Protein AF-A0A9D9UHC9-F1 (afdb_monomer_lite)

Foldseek 3Di:
DQLVVLVCVQVNVPDDAFDFDWDSFDVVQFPGDPDGFKGWDDDPNFIFIDGPGHDFPQHGGSLSVQCRRVVHHSVVSVVVCVVVPVPDDDDDQDPVNVCVPPPFDKDWDFAADDPVNQVLCVLLLQHPVLCVVQVKTKTQFIATPVRHTLDGDDPQWIWIWGDAPPKIKIATPPPDPVVVRDRIDMDDHQAWRQPVVDDQAEAEEEEEADVSLCSSVVSLVHRYTYARDPVRVVNCLVCLVVVLVRYNAYEYQFFPDPVRVVVQVSSCVSRVRYFYFDDPQDGGSSVNSNVPVDCVRVVVRVVVSVVD

Sequence (308 aa):
MDGLDIYRFYLGAGYNVGHKIRSPLPTVLRKKDNHPSFSTYLYNGTICWNDFGYDSPYGNGPIGFVAAMELTNREGAIEIIKNKGFSRSTRPMTIFDKVDTAKINLTFTPGDLSYQHYEYYRQLFVDNRLLGRFKVKSLVSVMSGLNHYMYKATDDNFGFYMKIGKGNKGYIPFNLSYTGKPKVLHQGIDVLEGYEFLPAFGKLLIITKSFKDVLTLRACGYNAICCSSESSLNIFIKFAYELSERFEQIVVWGDPDKVGRAYAQKIKRLIPKVKVAESIIAKDPSDIAIVTSNQFYINLIIDRALAC

pLDDT: mean 87.31, std 14.11, range [36.47, 98.62]

Secondary structure (DSSP, 8-state):
--HHHHHHHHH-TT--TT--BS--S-TTTSPPPSS--EEEEEETTEEEEEETTB--TT-SSHHHHHHHHTT--HHHHHHHHHHTT---------HHHHHHHS---EEEEEE---HHHHHHHHTTT--HHHHHHTT-EEEEEEEETTTEEEEE--TTS--EEEEETTEEEEE-TT--GGGT--SEEEE---S-BTGGG--SSEEEEEEES-HHHHHHHHHTT-EEEE-SSGGGHHHHHHHHHHHHHHEEEEEEE--SSHHHHHHHHHHHHHSTT-EEE--SS-SSHHHHHHHH--THHHHHHHHHHHH-

Radius of gyration: 24.64 Å; chains: 1; bounding box: 66×38×54 Å

Structure (mmCIF, N/CA/C/O backbone):
data_AF-A0A9D9UHC9-F1
#
_entry.id   AF-A0A9D9UHC9-F1
#
loop_
_atom_site.group_PDB
_atom_site.id
_atom_site.type_symbol
_atom_site.label_atom_id
_atom_site.label_alt_id
_atom_site.label_comp_id
_atom_site.label_asym_id
_atom_site.label_entity_id
_atom_site.label_seq_id
_atom_site.pdbx_PDB_ins_code
_atom_site.Cartn_x
_atom_site.Cartn_y
_atom_site.Cartn_z
_atom_site.occupancy
_atom_site.B_iso_or_equiv
_atom_site.auth_seq_id
_atom_site.auth_comp_id
_atom_site.auth_asym_id
_atom_site.auth_atom_id
_atom_site.pdbx_PDB_model_num
ATOM 1 N N . MET A 1 1 ? 28.786 16.595 -22.151 1.00 50.94 1 MET A N 1
ATOM 2 C CA . MET A 1 1 ? 29.607 15.453 -21.730 1.00 50.94 1 MET A CA 1
ATOM 3 C C . MET A 1 1 ? 28.640 14.522 -21.039 1.00 50.94 1 MET A C 1
ATOM 5 O O . MET A 1 1 ? 28.135 14.915 -19.995 1.00 50.94 1 MET A O 1
ATOM 9 N N . ASP A 1 2 ? 28.268 13.399 -21.655 1.00 61.78 2 ASP A N 1
ATOM 10 C CA . ASP A 1 2 ? 27.457 12.418 -20.933 1.00 61.78 2 ASP A CA 1
ATOM 11 C C . ASP A 1 2 ? 28.381 11.708 -19.940 1.00 61.78 2 ASP A C 1
ATOM 13 O O . ASP A 1 2 ? 29.305 10.992 -20.326 1.00 61.78 2 ASP A O 1
ATOM 17 N N . GLY A 1 3 ? 28.196 11.990 -18.649 1.00 71.00 3 GLY A N 1
ATOM 18 C CA . GLY A 1 3 ? 28.983 11.350 -17.601 1.00 71.00 3 GLY A CA 1
ATOM 19 C C . GLY A 1 3 ? 28.815 9.830 -17.619 1.00 71.00 3 GLY A C 1
ATOM 20 O O . GLY A 1 3 ? 29.749 9.122 -17.253 1.00 71.00 3 GLY A O 1
ATOM 21 N N . LEU A 1 4 ? 27.669 9.318 -18.086 1.00 79.38 4 LEU A N 1
ATOM 22 C CA . LEU A 1 4 ? 27.348 7.894 -18.068 1.00 79.38 4 LEU A CA 1
ATOM 23 C C . LEU A 1 4 ? 28.231 7.080 -19.012 1.00 79.38 4 LEU A C 1
ATOM 25 O O . LEU A 1 4 ? 28.631 5.977 -18.646 1.00 79.38 4 LEU A O 1
ATOM 29 N N . ASP A 1 5 ? 28.578 7.624 -20.178 1.00 81.75 5 ASP A N 1
ATOM 30 C CA . ASP A 1 5 ? 29.459 6.954 -21.141 1.00 81.75 5 ASP A CA 1
ATOM 31 C C . ASP A 1 5 ? 30.863 6.752 -20.568 1.00 81.75 5 ASP A C 1
ATOM 33 O O . ASP A 1 5 ? 31.459 5.686 -20.734 1.00 81.75 5 ASP A O 1
ATOM 37 N N . ILE A 1 6 ? 31.361 7.739 -19.816 1.00 88.06 6 ILE A N 1
ATOM 38 C CA . ILE A 1 6 ? 32.633 7.628 -19.098 1.00 88.06 6 ILE A CA 1
ATOM 39 C C . ILE A 1 6 ? 32.533 6.500 -18.066 1.00 88.06 6 ILE A C 1
ATOM 41 O O . ILE A 1 6 ? 33.375 5.608 -18.056 1.00 88.06 6 ILE A O 1
ATOM 45 N N . TYR A 1 7 ? 31.489 6.470 -17.232 1.00 87.44 7 TYR A N 1
ATOM 46 C CA . TYR A 1 7 ? 31.334 5.397 -16.243 1.00 87.44 7 TYR A CA 1
ATOM 47 C C . TYR A 1 7 ? 31.189 4.016 -16.894 1.00 87.44 7 TYR A C 1
ATOM 49 O O . TYR A 1 7 ? 31.852 3.076 -16.473 1.00 87.44 7 TYR A O 1
ATOM 57 N N . ARG A 1 8 ? 30.384 3.870 -17.949 1.00 83.94 8 ARG A N 1
ATOM 58 C CA . ARG A 1 8 ? 30.200 2.592 -18.659 1.00 83.94 8 ARG A CA 1
ATOM 59 C C . ARG A 1 8 ? 31.469 2.102 -19.347 1.00 83.94 8 ARG A C 1
ATOM 61 O O . ARG A 1 8 ? 31.671 0.893 -19.427 1.00 83.94 8 ARG A O 1
ATOM 68 N N . PHE A 1 9 ? 32.336 3.008 -19.793 1.00 85.75 9 PHE A N 1
ATOM 69 C CA . PHE A 1 9 ? 33.637 2.637 -20.342 1.00 85.75 9 PHE A CA 1
ATOM 70 C C . PHE A 1 9 ? 34.494 1.877 -19.314 1.00 85.75 9 PHE A C 1
ATOM 72 O O . PHE A 1 9 ? 35.067 0.845 -19.647 1.00 85.75 9 PHE A O 1
ATOM 79 N N . TYR A 1 10 ? 34.541 2.340 -18.060 1.00 86.06 10 TYR A N 1
ATOM 80 C CA . TYR A 1 10 ? 35.347 1.704 -17.005 1.00 86.06 10 TYR A CA 1
ATOM 81 C C . TYR A 1 10 ? 34.620 0.576 -16.263 1.00 86.06 10 TYR A C 1
ATOM 83 O O . TYR A 1 10 ? 35.252 -0.372 -15.808 1.00 86.06 10 TYR A O 1
ATOM 91 N N . LEU A 1 11 ? 33.300 0.683 -16.104 1.00 85.50 11 LEU A N 1
ATOM 92 C CA . LEU A 1 11 ? 32.495 -0.213 -15.263 1.00 85.50 11 LEU A CA 1
ATOM 93 C C . LEU A 1 11 ? 31.764 -1.300 -16.064 1.00 85.50 11 LEU A C 1
ATOM 95 O O . LEU A 1 11 ? 31.164 -2.200 -15.476 1.00 85.50 11 LEU A O 1
ATOM 99 N N . GLY A 1 12 ? 31.810 -1.219 -17.394 1.00 77.75 12 GLY A N 1
ATOM 100 C CA . GLY A 1 12 ? 31.116 -2.104 -18.322 1.00 77.75 12 GLY A CA 1
ATOM 101 C C . GLY A 1 12 ? 29.832 -1.490 -18.889 1.00 77.75 12 GLY A C 1
ATOM 102 O O . GLY A 1 12 ? 29.108 -0.753 -18.218 1.00 77.75 12 GLY A O 1
ATOM 103 N N . ALA A 1 13 ? 29.515 -1.847 -20.138 1.00 66.81 13 ALA A N 1
ATOM 104 C CA . ALA A 1 13 ? 28.400 -1.278 -20.903 1.00 66.81 13 ALA A CA 1
ATOM 105 C C . ALA A 1 13 ? 27.018 -1.445 -20.236 1.00 66.81 13 ALA A C 1
ATOM 107 O O . ALA A 1 13 ? 26.118 -0.644 -20.473 1.00 66.81 13 ALA A O 1
ATOM 108 N N . GLY A 1 14 ? 26.852 -2.460 -19.379 1.00 63.59 14 GLY A N 1
ATOM 109 C CA . GLY A 1 14 ? 25.622 -2.712 -18.619 1.00 63.59 14 GLY A CA 1
ATOM 110 C C . GLY A 1 14 ? 25.472 -1.895 -17.329 1.00 63.59 14 GLY A C 1
ATOM 111 O O . GLY A 1 14 ? 24.486 -2.073 -16.616 1.00 63.59 14 GLY A O 1
ATOM 112 N N . TYR A 1 15 ? 26.434 -1.032 -16.988 1.00 73.69 15 TYR A N 1
ATOM 113 C CA . TYR A 1 15 ? 26.372 -0.225 -15.771 1.00 73.69 15 TYR A CA 1
ATOM 114 C C . TYR A 1 15 ? 25.285 0.859 -15.863 1.00 73.69 15 TYR A C 1
ATOM 116 O O . TYR A 1 15 ? 25.178 1.570 -16.865 1.00 73.69 15 TYR A O 1
ATOM 124 N N . ASN A 1 16 ? 24.495 1.007 -14.796 1.00 77.75 16 ASN A N 1
ATOM 125 C CA . ASN A 1 16 ? 23.432 2.007 -14.675 1.00 77.75 16 ASN A CA 1
ATOM 126 C C . ASN A 1 16 ? 23.621 2.845 -13.406 1.00 77.75 16 ASN A C 1
ATOM 128 O O . ASN A 1 16 ? 24.118 2.348 -12.390 1.00 77.75 16 ASN A O 1
ATOM 132 N N . VAL A 1 17 ? 23.187 4.108 -13.460 1.00 79.19 17 VAL A N 1
ATOM 133 C CA . VAL A 1 17 ? 23.283 5.038 -12.325 1.00 79.19 17 VAL A CA 1
ATOM 134 C C . VAL A 1 17 ? 22.546 4.469 -11.109 1.00 79.19 17 VAL A C 1
ATOM 136 O O . VAL A 1 17 ? 21.460 3.909 -11.235 1.00 79.19 17 VAL A O 1
ATOM 139 N N . GLY A 1 18 ? 23.145 4.585 -9.923 1.00 74.75 18 GLY A N 1
ATOM 140 C CA . GLY A 1 18 ? 22.596 4.056 -8.669 1.00 74.75 18 GLY A CA 1
ATOM 141 C C . GLY A 1 18 ? 22.911 2.583 -8.393 1.00 74.75 18 GLY A C 1
ATOM 142 O O . GLY A 1 18 ? 22.695 2.122 -7.270 1.00 74.75 18 GLY A O 1
ATOM 143 N N . HIS A 1 19 ? 23.464 1.838 -9.357 1.00 80.94 19 HIS A N 1
ATOM 144 C CA . HIS A 1 19 ? 23.863 0.451 -9.129 1.00 80.94 19 HIS A CA 1
ATOM 145 C C . HIS A 1 19 ? 25.105 0.381 -8.225 1.00 80.94 19 HIS A C 1
ATOM 147 O O . HIS A 1 19 ? 26.138 0.997 -8.515 1.00 80.94 19 HIS A O 1
ATOM 153 N N . LYS A 1 20 ? 24.995 -0.370 -7.119 1.00 85.62 20 LYS A N 1
ATOM 154 C CA . LYS A 1 20 ? 26.095 -0.597 -6.173 1.00 85.62 20 LYS A CA 1
ATOM 155 C C . LYS A 1 20 ? 26.972 -1.746 -6.645 1.00 85.62 20 LYS A C 1
ATOM 157 O O . LYS A 1 20 ? 26.489 -2.860 -6.826 1.00 85.62 20 LYS A O 1
ATOM 162 N N . ILE A 1 21 ? 28.265 -1.483 -6.772 1.00 85.44 21 ILE A N 1
ATOM 163 C CA . ILE A 1 21 ? 29.272 -2.464 -7.173 1.00 85.44 21 ILE A CA 1
ATOM 164 C C . ILE A 1 21 ? 30.445 -2.457 -6.194 1.00 85.44 21 ILE A C 1
ATOM 166 O O . ILE A 1 21 ? 30.591 -1.545 -5.374 1.00 85.44 21 ILE A O 1
ATOM 170 N N . ARG A 1 22 ? 31.270 -3.503 -6.268 1.00 87.31 22 ARG A N 1
ATOM 171 C CA . ARG A 1 22 ? 32.597 -3.475 -5.648 1.00 87.31 22 ARG A CA 1
ATOM 172 C C . ARG A 1 22 ? 33.419 -2.341 -6.243 1.00 87.31 22 ARG A C 1
ATOM 174 O O . ARG A 1 22 ? 33.223 -1.994 -7.408 1.00 87.31 22 ARG A O 1
ATOM 181 N N . SER A 1 23 ? 34.297 -1.765 -5.435 1.00 92.62 23 SER A N 1
ATOM 182 C CA . SER A 1 23 ? 35.074 -0.605 -5.831 1.00 92.62 23 SER A CA 1
ATOM 183 C C . SER A 1 23 ? 35.890 -0.911 -7.089 1.00 92.62 23 SER A C 1
ATOM 185 O O . SER A 1 23 ? 36.663 -1.872 -7.093 1.00 92.62 23 SER A O 1
ATOM 187 N N . PRO A 1 24 ? 35.726 -0.115 -8.158 1.00 91.81 24 PRO A N 1
ATOM 188 C CA . PRO A 1 24 ? 36.507 -0.249 -9.380 1.00 91.81 24 PRO A CA 1
ATOM 189 C C . PRO A 1 24 ? 37.891 0.401 -9.250 1.00 91.81 24 PRO A C 1
ATOM 191 O O . PRO A 1 24 ? 38.712 0.260 -10.152 1.00 91.81 24 PRO A O 1
ATOM 194 N N . LEU A 1 25 ? 38.141 1.144 -8.164 1.00 92.19 25 LEU A N 1
ATOM 195 C CA . LEU A 1 25 ? 39.337 1.962 -8.025 1.00 92.19 25 LEU A CA 1
ATOM 196 C C . LEU A 1 25 ? 40.607 1.104 -7.921 1.00 92.19 25 LEU A C 1
ATOM 198 O O . LEU A 1 25 ? 40.589 0.055 -7.265 1.00 92.19 25 LEU A O 1
ATOM 202 N N . PRO A 1 26 ? 41.730 1.569 -8.499 1.00 91.88 26 PRO A N 1
ATOM 203 C CA . PRO A 1 26 ? 43.018 0.906 -8.362 1.00 91.88 26 PRO A CA 1
ATOM 204 C C . PRO A 1 26 ? 43.385 0.637 -6.897 1.00 91.88 26 PRO A C 1
ATOM 206 O O . PRO A 1 26 ? 43.226 1.495 -6.026 1.00 91.88 26 PRO A O 1
ATOM 209 N N . THR A 1 27 ? 43.957 -0.537 -6.619 1.00 89.50 27 THR A N 1
ATOM 210 C CA . THR A 1 27 ? 44.292 -0.965 -5.247 1.00 89.50 27 THR A CA 1
ATOM 211 C C . THR A 1 27 ? 45.363 -0.109 -4.568 1.00 89.50 27 THR A C 1
ATOM 213 O O . THR A 1 27 ? 45.525 -0.184 -3.353 1.00 89.50 27 THR A O 1
ATOM 216 N N . VAL A 1 28 ? 46.090 0.709 -5.335 1.00 92.25 28 VAL A N 1
ATOM 217 C CA . VAL A 1 28 ? 47.021 1.714 -4.801 1.00 92.25 28 VAL A CA 1
ATOM 218 C C . VAL A 1 28 ? 46.292 2.863 -4.091 1.00 92.25 28 VAL A C 1
ATOM 220 O O . VAL A 1 28 ? 46.849 3.453 -3.173 1.00 92.25 28 VAL A O 1
ATOM 223 N N . LEU A 1 29 ? 45.040 3.157 -4.465 1.00 89.31 29 LEU A N 1
ATOM 224 C CA . LEU A 1 29 ? 44.236 4.220 -3.852 1.00 89.31 29 LEU A CA 1
ATOM 225 C C . LEU A 1 29 ? 43.453 3.741 -2.630 1.00 89.31 29 LEU A C 1
ATOM 227 O O . LEU A 1 29 ? 43.207 4.517 -1.710 1.00 89.31 29 LEU A O 1
ATOM 231 N N . ARG A 1 30 ? 43.046 2.468 -2.613 1.00 89.69 30 ARG A N 1
ATOM 232 C CA . ARG A 1 30 ? 42.328 1.873 -1.484 1.00 89.69 30 ARG A CA 1
ATOM 233 C C . ARG A 1 30 ? 42.440 0.356 -1.455 1.00 89.69 30 ARG A C 1
ATOM 235 O O . ARG A 1 30 ? 42.602 -0.305 -2.476 1.00 89.69 30 ARG A O 1
ATOM 242 N N . LYS A 1 31 ? 42.249 -0.224 -0.268 1.00 89.50 31 LYS A N 1
ATOM 243 C CA . LYS A 1 31 ? 42.151 -1.682 -0.116 1.00 89.50 31 LYS A CA 1
ATOM 244 C C . LYS A 1 31 ? 40.924 -2.218 -0.860 1.00 89.50 31 LYS A C 1
ATOM 246 O O . LYS A 1 31 ? 39.851 -1.600 -0.840 1.00 89.50 31 LYS A O 1
ATOM 251 N N . LYS A 1 32 ? 41.084 -3.397 -1.467 1.00 86.44 32 LYS A N 1
ATOM 252 C CA . LYS A 1 32 ? 39.997 -4.132 -2.125 1.00 86.44 32 LYS A CA 1
ATOM 253 C C . LYS A 1 32 ? 38.862 -4.384 -1.132 1.00 86.44 32 LYS A C 1
ATOM 255 O O . LYS A 1 32 ? 39.113 -4.763 0.011 1.00 86.44 32 LYS A O 1
ATOM 260 N N . ASP A 1 33 ? 37.627 -4.140 -1.554 1.00 85.38 33 ASP A N 1
ATOM 261 C CA . ASP A 1 33 ? 36.447 -4.410 -0.741 1.00 85.38 33 ASP A CA 1
ATOM 262 C C . ASP A 1 33 ? 35.968 -5.861 -0.860 1.00 85.38 33 ASP A C 1
ATOM 264 O O . ASP A 1 33 ? 36.105 -6.533 -1.884 1.00 85.38 33 ASP A O 1
ATOM 268 N N . ASN A 1 34 ? 35.335 -6.329 0.216 1.00 84.81 34 ASN A N 1
ATOM 269 C CA . ASN A 1 34 ? 34.640 -7.615 0.240 1.00 84.81 34 ASN A CA 1
ATOM 270 C C . ASN A 1 34 ? 33.143 -7.467 -0.103 1.00 84.81 34 ASN A C 1
ATOM 272 O O . ASN A 1 34 ? 32.513 -8.427 -0.560 1.00 84.81 34 ASN A O 1
ATOM 276 N N . HIS A 1 35 ? 32.595 -6.251 0.022 1.00 81.38 35 HIS A N 1
ATOM 277 C CA . HIS A 1 35 ? 31.194 -5.903 -0.240 1.00 81.38 35 HIS A CA 1
ATOM 278 C C . HIS A 1 35 ? 31.092 -4.641 -1.108 1.00 81.38 35 HIS A C 1
ATOM 280 O O . HIS A 1 35 ? 31.952 -3.779 -0.970 1.00 81.38 35 HIS A O 1
ATOM 286 N N . PRO A 1 36 ? 30.046 -4.495 -1.944 1.00 86.88 36 PRO A N 1
ATOM 287 C CA . PRO A 1 36 ? 29.861 -3.319 -2.793 1.00 86.88 36 PRO A CA 1
ATOM 288 C C . PRO A 1 36 ? 29.920 -1.988 -2.032 1.00 86.88 36 PRO A C 1
ATOM 290 O O . PRO A 1 36 ? 29.045 -1.710 -1.208 1.00 86.88 36 PRO A O 1
ATOM 293 N N . SER A 1 37 ? 30.920 -1.155 -2.328 1.00 90.44 37 SER A N 1
ATOM 294 C CA . SER A 1 37 ? 31.083 0.167 -1.709 1.00 90.44 37 SER A CA 1
ATOM 295 C C . SER A 1 37 ? 31.022 1.346 -2.677 1.00 90.44 37 SER A C 1
ATOM 297 O O . SER A 1 37 ? 31.045 2.484 -2.211 1.00 90.44 37 SER A O 1
ATOM 299 N N . PHE A 1 38 ? 30.951 1.092 -3.986 1.00 94.62 38 PHE A N 1
ATOM 300 C CA . PHE A 1 38 ? 30.940 2.120 -5.025 1.00 94.62 38 PHE A CA 1
ATOM 301 C C . PHE A 1 38 ? 29.556 2.250 -5.661 1.00 94.62 38 PHE A C 1
ATOM 303 O O . PHE A 1 38 ? 28.902 1.252 -5.972 1.00 94.62 38 PHE A O 1
ATOM 310 N N . SER A 1 39 ? 29.117 3.484 -5.906 1.00 90.50 39 SER A N 1
ATOM 311 C CA . SER A 1 39 ? 27.911 3.774 -6.690 1.00 90.50 39 SER A CA 1
ATOM 312 C C . SER A 1 39 ? 27.964 5.163 -7.311 1.00 90.50 39 SER A C 1
ATOM 314 O O . SER A 1 39 ? 28.687 6.034 -6.836 1.00 90.50 39 SER A O 1
ATOM 316 N N . THR A 1 40 ? 27.143 5.383 -8.331 1.00 90.19 40 THR A N 1
ATOM 317 C CA . THR A 1 40 ? 26.926 6.702 -8.935 1.00 90.19 40 THR A CA 1
ATOM 318 C C . THR A 1 40 ? 25.540 7.248 -8.607 1.00 90.19 40 THR A C 1
ATOM 320 O O . THR A 1 40 ? 24.611 6.486 -8.349 1.00 90.19 40 THR A O 1
ATOM 323 N N . TYR A 1 41 ? 25.386 8.567 -8.609 1.00 81.44 41 TYR A N 1
ATOM 324 C CA . TYR A 1 41 ? 24.135 9.270 -8.335 1.00 81.44 41 TYR A CA 1
ATOM 325 C C . TYR A 1 41 ? 24.067 10.567 -9.145 1.00 81.44 41 TYR A C 1
ATOM 327 O O . TYR A 1 41 ? 25.093 11.136 -9.508 1.00 81.44 41 TYR A O 1
ATOM 335 N N . LEU A 1 42 ? 22.859 11.048 -9.438 1.00 76.69 42 LEU A N 1
ATOM 336 C CA . LEU A 1 42 ? 22.673 12.319 -10.135 1.00 76.69 42 LEU A CA 1
ATOM 337 C C . LEU A 1 42 ? 22.670 13.473 -9.125 1.00 76.69 42 LEU A C 1
ATOM 339 O O . LEU A 1 42 ? 21.890 13.465 -8.174 1.00 76.69 42 LEU A O 1
ATOM 343 N N . TYR A 1 43 ? 23.511 14.479 -9.351 1.00 73.69 43 TYR A N 1
ATOM 344 C CA . TYR A 1 43 ? 23.562 15.697 -8.548 1.00 73.69 43 TYR A CA 1
ATOM 345 C C . TYR A 1 43 ? 23.708 16.918 -9.456 1.00 73.69 43 TYR A C 1
ATOM 347 O O . TYR A 1 43 ? 24.658 17.013 -10.230 1.00 73.69 43 TYR A O 1
ATOM 355 N N . ASN A 1 44 ? 22.744 17.842 -9.389 1.00 76.38 44 ASN A N 1
ATOM 356 C CA . ASN A 1 44 ? 22.707 19.064 -10.204 1.00 76.38 44 ASN A CA 1
ATOM 357 C C . ASN A 1 44 ? 22.973 18.817 -11.705 1.00 76.38 44 ASN A C 1
ATOM 359 O O . ASN A 1 44 ? 23.756 19.521 -12.337 1.00 76.38 44 ASN A O 1
ATOM 363 N N . GLY A 1 45 ? 22.350 17.777 -12.271 1.00 69.88 45 GLY A N 1
ATOM 364 C CA . GLY A 1 45 ? 22.486 17.423 -13.691 1.00 69.88 45 GLY A CA 1
ATOM 365 C C . GLY A 1 45 ? 23.804 16.736 -14.073 1.00 69.88 45 GLY A C 1
ATOM 366 O O . GLY A 1 45 ? 24.005 16.433 -15.243 1.00 69.88 45 GLY A O 1
ATOM 367 N N . THR A 1 46 ? 24.688 16.458 -13.110 1.00 77.25 46 THR A N 1
ATOM 368 C CA . THR A 1 46 ? 25.943 15.723 -13.319 1.00 77.25 46 THR A CA 1
ATOM 369 C C . THR A 1 46 ? 25.878 14.371 -12.618 1.00 77.25 46 THR A C 1
ATOM 371 O O . THR A 1 46 ? 25.423 14.277 -11.478 1.00 77.25 46 THR A O 1
ATOM 374 N N . ILE A 1 47 ? 26.325 13.308 -13.287 1.00 82.81 47 ILE A N 1
ATOM 375 C CA . ILE A 1 47 ? 26.474 11.999 -12.646 1.00 82.81 47 ILE A CA 1
ATOM 376 C C . ILE A 1 47 ? 27.751 12.046 -11.816 1.00 82.81 47 ILE A C 1
ATOM 378 O O . ILE A 1 47 ? 28.844 12.202 -12.359 1.00 82.81 47 ILE A O 1
ATOM 382 N N . CYS A 1 48 ? 27.581 11.940 -10.507 1.00 90.69 48 CYS A N 1
ATOM 383 C CA . CYS A 1 48 ? 28.654 11.871 -9.538 1.00 90.69 48 CYS A CA 1
ATOM 384 C C . CYS A 1 48 ? 28.848 10.431 -9.060 1.00 90.69 48 CYS A C 1
ATOM 386 O O . CYS A 1 48 ? 27.945 9.602 -9.167 1.00 90.69 48 CYS A O 1
ATOM 388 N N . TRP A 1 49 ? 30.012 10.133 -8.503 1.00 93.88 49 TRP A N 1
ATOM 389 C CA . TRP A 1 49 ? 30.345 8.848 -7.906 1.00 93.88 49 TRP A CA 1
ATOM 390 C C . TRP A 1 49 ? 30.667 9.005 -6.424 1.00 93.88 49 TRP A C 1
ATOM 392 O O . TRP A 1 49 ? 31.101 10.060 -5.974 1.00 93.88 49 TRP A O 1
ATOM 402 N N . ASN A 1 50 ? 30.427 7.951 -5.659 1.00 94.50 50 ASN A N 1
ATOM 403 C CA . ASN A 1 50 ? 30.829 7.862 -4.267 1.00 94.50 50 ASN A CA 1
ATOM 404 C C . ASN A 1 50 ? 31.375 6.470 -3.985 1.00 94.50 50 ASN A C 1
ATOM 406 O O . ASN A 1 50 ? 30.801 5.470 -4.431 1.00 94.50 50 ASN A O 1
ATOM 410 N N . ASP A 1 51 ? 32.440 6.424 -3.198 1.00 93.06 51 ASP A N 1
ATOM 411 C CA . ASP A 1 51 ? 33.069 5.202 -2.741 1.00 93.06 51 ASP A CA 1
ATOM 412 C C . ASP A 1 51 ? 33.345 5.294 -1.234 1.00 93.06 51 ASP A C 1
ATOM 414 O O . ASP A 1 51 ? 34.049 6.184 -0.773 1.00 93.06 51 ASP A O 1
ATOM 418 N N . PHE A 1 52 ? 32.785 4.381 -0.436 1.00 89.00 52 PHE A N 1
ATOM 419 C CA . PHE A 1 52 ? 32.921 4.467 1.028 1.00 89.00 52 PHE A CA 1
ATOM 420 C C . PHE A 1 52 ? 34.347 4.246 1.557 1.00 89.00 52 PHE A C 1
ATOM 422 O O . PHE A 1 52 ? 34.595 4.503 2.732 1.00 89.00 52 PHE A O 1
ATOM 429 N N . GLY A 1 53 ? 35.261 3.723 0.739 1.00 89.12 53 GLY A N 1
ATOM 430 C CA . GLY A 1 53 ? 36.646 3.460 1.128 1.00 89.12 53 GLY A CA 1
ATOM 431 C C . GLY A 1 53 ? 37.659 4.411 0.499 1.00 89.12 53 GLY A C 1
ATOM 432 O O . GLY A 1 53 ? 38.854 4.190 0.687 1.00 89.12 53 GLY A O 1
ATOM 433 N N . TYR A 1 54 ? 37.214 5.418 -0.257 1.00 92.25 54 TYR A N 1
ATOM 434 C CA . TYR A 1 54 ? 38.084 6.398 -0.894 1.00 92.25 54 TYR A CA 1
ATOM 435 C C . TYR A 1 54 ? 37.368 7.739 -1.078 1.00 92.25 54 TYR A C 1
ATOM 437 O O . TYR A 1 54 ? 36.375 7.825 -1.800 1.00 92.25 54 TYR A O 1
ATOM 445 N N . ASP A 1 55 ? 37.916 8.785 -0.465 1.00 92.12 55 ASP A N 1
ATOM 446 C CA . ASP A 1 55 ? 37.468 10.162 -0.662 1.00 92.12 55 ASP A CA 1
ATOM 447 C C . ASP A 1 55 ? 38.345 10.846 -1.718 1.00 92.12 55 ASP A C 1
ATOM 449 O O . ASP A 1 55 ? 39.571 10.899 -1.584 1.00 92.12 55 ASP A O 1
ATOM 453 N N . SER A 1 56 ? 37.736 11.307 -2.813 1.00 91.44 56 SER A N 1
ATOM 454 C CA . SER A 1 56 ? 38.487 11.774 -3.980 1.00 91.44 56 SER A CA 1
ATOM 455 C C . SER A 1 56 ? 38.957 13.223 -3.819 1.00 91.44 56 SER A C 1
ATOM 457 O O . SER A 1 56 ? 38.120 14.130 -3.788 1.00 91.44 56 SER A O 1
ATOM 459 N N . PRO A 1 57 ? 40.275 13.506 -3.877 1.00 91.44 57 PRO A N 1
ATOM 460 C CA . PRO A 1 57 ? 40.779 14.881 -3.883 1.00 91.44 57 PRO A CA 1
ATOM 461 C C . PRO A 1 57 ? 40.496 15.602 -5.212 1.00 91.44 57 PRO A C 1
ATOM 463 O O . PRO A 1 57 ? 40.669 16.813 -5.325 1.00 91.44 57 PRO A O 1
ATOM 466 N N . TYR A 1 58 ? 40.056 14.869 -6.240 1.00 90.25 58 TYR A N 1
ATOM 467 C CA . TYR A 1 58 ? 39.757 15.398 -7.571 1.00 90.25 58 TYR A CA 1
ATOM 468 C C . TYR A 1 58 ? 38.261 15.658 -7.778 1.00 90.25 58 TYR A C 1
ATOM 470 O O . TYR A 1 58 ? 37.861 16.085 -8.866 1.00 90.25 58 TYR A O 1
ATOM 478 N N . GLY A 1 59 ? 37.446 15.436 -6.744 1.00 91.44 59 GLY A N 1
ATOM 479 C CA . GLY A 1 59 ? 36.002 15.605 -6.749 1.00 91.44 59 GLY A CA 1
ATOM 480 C C . GLY A 1 59 ? 35.240 14.401 -7.302 1.00 91.44 59 GLY A C 1
ATOM 481 O O . GLY A 1 59 ? 35.757 13.550 -8.021 1.00 91.44 59 GLY A O 1
ATOM 482 N N . ASN A 1 60 ? 33.945 14.382 -7.014 1.00 93.69 60 ASN A N 1
ATOM 483 C CA . ASN A 1 60 ? 33.088 13.223 -7.255 1.00 93.69 60 ASN A CA 1
ATOM 484 C C . ASN A 1 60 ? 32.445 13.204 -8.649 1.00 93.69 60 ASN A C 1
ATOM 486 O O . ASN A 1 60 ? 31.521 12.441 -8.877 1.00 93.69 60 ASN A O 1
ATOM 490 N N . GLY A 1 61 ? 32.894 14.038 -9.590 1.00 92.00 61 GLY A N 1
ATOM 491 C CA . GLY A 1 61 ? 32.384 14.061 -10.968 1.00 92.00 61 GLY A CA 1
ATOM 492 C C . GLY A 1 61 ? 33.163 13.144 -11.928 1.00 92.00 61 GLY A C 1
ATOM 493 O O . GLY A 1 61 ? 34.150 12.524 -11.521 1.00 92.00 61 GLY A O 1
ATOM 494 N N . PRO A 1 62 ? 32.800 13.104 -13.225 1.00 91.44 62 PRO A N 1
ATOM 495 C CA . PRO A 1 62 ? 33.439 12.227 -14.214 1.00 91.44 62 PRO A CA 1
ATOM 496 C C . PRO A 1 62 ? 34.943 12.472 -14.388 1.00 91.44 62 PRO A C 1
ATOM 498 O O . PRO A 1 62 ? 35.713 11.528 -14.518 1.00 91.44 62 PRO A O 1
ATOM 501 N N . ILE A 1 63 ? 35.387 13.732 -14.318 1.00 93.44 63 ILE A N 1
ATOM 502 C CA . ILE A 1 63 ? 36.818 14.078 -14.389 1.00 93.44 63 ILE A CA 1
ATOM 503 C C . ILE A 1 63 ? 37.577 13.498 -13.192 1.00 93.44 63 ILE A C 1
ATOM 505 O O . ILE A 1 63 ? 38.637 12.907 -13.366 1.00 93.44 63 ILE A O 1
ATOM 509 N N . GLY A 1 64 ? 37.033 13.643 -11.979 1.00 94.69 64 GLY A N 1
ATOM 510 C CA . GLY A 1 64 ? 37.674 13.116 -10.775 1.00 94.69 64 GLY A CA 1
ATOM 511 C C . GLY A 1 64 ? 37.648 11.589 -10.709 1.00 94.69 64 GLY A C 1
ATOM 512 O O . GLY A 1 64 ? 38.570 10.983 -10.172 1.00 94.69 64 GLY A O 1
ATOM 513 N N . PHE A 1 65 ? 36.644 10.963 -11.330 1.00 95.25 65 PHE A N 1
ATOM 514 C CA . PHE A 1 65 ? 36.614 9.518 -11.523 1.00 95.25 65 PHE A CA 1
ATOM 515 C C . PHE A 1 65 ? 37.748 9.044 -12.437 1.00 95.25 65 PHE A C 1
ATOM 517 O O . PHE A 1 65 ? 38.505 8.162 -12.050 1.00 95.25 65 PHE A O 1
ATOM 524 N N . VAL A 1 66 ? 37.913 9.659 -13.615 1.00 94.88 66 VAL A N 1
ATOM 525 C CA . VAL A 1 66 ? 39.002 9.309 -14.546 1.00 94.88 66 VAL A CA 1
ATOM 526 C C . VAL A 1 66 ? 40.367 9.569 -13.917 1.00 94.88 66 VAL A C 1
ATOM 528 O O . VAL A 1 66 ? 41.247 8.726 -14.027 1.00 94.88 66 VAL A O 1
ATOM 531 N N . ALA A 1 67 ? 40.527 10.679 -13.192 1.00 95.44 67 ALA A N 1
ATOM 532 C CA . ALA A 1 67 ? 41.749 10.971 -12.445 1.00 95.44 67 ALA A CA 1
ATOM 533 C C . ALA A 1 67 ? 42.109 9.840 -11.463 1.00 95.44 67 ALA A C 1
ATOM 535 O O . ALA A 1 67 ? 43.258 9.407 -11.415 1.00 95.44 67 ALA A O 1
ATOM 536 N N . ALA A 1 68 ? 41.120 9.308 -10.736 1.00 95.19 68 ALA A N 1
ATOM 537 C CA . ALA A 1 68 ? 41.324 8.194 -9.814 1.00 95.19 68 ALA A CA 1
ATOM 538 C C . ALA A 1 68 ? 41.581 6.853 -10.533 1.00 95.19 68 ALA A C 1
ATOM 540 O O . ALA A 1 68 ? 42.453 6.094 -10.122 1.00 95.19 68 ALA A O 1
ATOM 541 N N . MET A 1 69 ? 40.854 6.558 -11.614 1.00 93.94 69 MET A N 1
ATOM 542 C CA . MET A 1 69 ? 41.009 5.309 -12.374 1.00 93.94 69 MET A CA 1
ATOM 543 C C . MET A 1 69 ? 42.348 5.226 -13.118 1.00 93.94 69 MET A C 1
ATOM 545 O O . MET A 1 69 ? 42.944 4.156 -13.178 1.00 93.94 69 MET A O 1
ATOM 549 N N . GLU A 1 70 ? 42.815 6.350 -13.661 1.00 94.81 70 GLU A N 1
ATOM 550 C CA . GLU A 1 70 ? 44.027 6.448 -14.489 1.00 94.81 70 GLU A CA 1
ATOM 551 C C . GLU A 1 70 ? 45.241 6.966 -13.696 1.00 94.81 70 GLU A C 1
ATOM 553 O O . GLU A 1 70 ? 46.299 7.204 -14.273 1.00 94.81 70 GLU A O 1
ATOM 558 N N . LEU A 1 71 ? 45.095 7.154 -12.376 1.00 94.56 71 LEU A N 1
ATOM 559 C CA . LEU A 1 71 ? 46.149 7.610 -11.458 1.00 94.56 71 LEU A CA 1
ATOM 560 C C . LEU A 1 71 ? 46.850 8.893 -11.930 1.00 94.56 71 LEU A C 1
ATOM 562 O O . LEU A 1 71 ? 48.076 9.003 -11.922 1.00 94.56 71 LEU A O 1
ATOM 566 N N . THR A 1 72 ? 46.053 9.876 -12.340 1.00 94.75 72 THR A N 1
ATOM 567 C CA . THR A 1 72 ? 46.528 11.146 -12.893 1.00 94.75 72 THR A CA 1
ATOM 568 C C . THR A 1 72 ? 45.856 12.337 -12.213 1.00 94.75 72 THR A C 1
ATOM 570 O O . THR A 1 72 ? 44.924 12.192 -11.422 1.00 94.75 72 THR A O 1
ATOM 573 N N . ASN A 1 73 ? 46.336 13.544 -12.501 1.00 93.62 73 ASN A N 1
ATOM 574 C CA . ASN A 1 73 ? 45.704 14.773 -12.038 1.00 93.62 73 ASN A CA 1
ATOM 575 C C . ASN A 1 73 ? 44.496 15.142 -12.928 1.00 93.62 73 ASN A C 1
ATOM 577 O O . ASN A 1 73 ? 44.194 14.497 -13.934 1.00 93.62 73 ASN A O 1
ATOM 581 N N . ARG A 1 74 ? 43.772 16.205 -12.561 1.00 91.00 74 ARG A N 1
ATOM 582 C CA . ARG A 1 74 ? 42.579 16.636 -13.311 1.00 91.00 74 ARG A CA 1
ATOM 583 C C . ARG A 1 74 ? 42.885 17.028 -14.759 1.00 91.00 74 ARG A C 1
ATOM 585 O O . ARG A 1 74 ? 42.036 16.812 -15.617 1.00 91.00 74 ARG A O 1
ATOM 592 N N . GLU A 1 75 ? 44.058 17.593 -15.031 1.00 91.75 75 GLU A N 1
ATOM 593 C CA . GLU A 1 75 ? 44.466 18.005 -16.380 1.00 91.75 75 GLU A CA 1
ATOM 594 C C . GLU A 1 75 ? 44.712 16.785 -17.269 1.00 91.75 75 GLU A C 1
ATOM 596 O O . GLU A 1 75 ? 44.092 16.668 -18.327 1.00 91.75 75 GLU A O 1
ATOM 601 N N . GLY A 1 76 ? 45.489 15.814 -16.783 1.00 91.19 76 GLY A N 1
ATOM 602 C CA . GLY A 1 76 ? 45.703 14.542 -17.469 1.00 91.19 76 GLY A CA 1
ATOM 603 C C . GLY A 1 76 ? 44.400 13.770 -17.678 1.00 91.19 76 GLY A C 1
ATOM 604 O O . GLY A 1 76 ? 44.159 13.236 -18.757 1.00 91.19 76 GLY A O 1
ATOM 605 N N . ALA A 1 77 ? 43.487 13.785 -16.703 1.00 92.31 77 ALA A N 1
ATOM 606 C CA . ALA A 1 77 ? 42.164 13.183 -16.861 1.00 92.31 77 ALA A CA 1
ATOM 607 C C . ALA A 1 77 ? 41.345 13.852 -17.980 1.00 92.31 77 ALA A C 1
ATOM 609 O O . ALA A 1 77 ? 40.684 13.165 -18.757 1.00 92.31 77 ALA A O 1
ATOM 610 N N . ILE A 1 78 ? 41.401 15.183 -18.103 1.00 90.25 78 ILE A N 1
ATOM 611 C CA . ILE A 1 78 ? 40.738 15.918 -19.190 1.00 90.25 78 ILE A CA 1
ATOM 612 C C . ILE A 1 78 ? 41.336 15.538 -20.550 1.00 90.25 78 ILE A C 1
ATOM 614 O O . ILE A 1 78 ? 40.581 15.355 -21.508 1.00 90.25 78 ILE A O 1
ATOM 618 N N . GLU A 1 79 ? 42.658 15.400 -20.655 1.00 90.62 79 GLU A N 1
ATOM 619 C CA . GLU A 1 79 ? 43.321 14.949 -21.885 1.00 90.62 79 GLU A CA 1
ATOM 620 C C . GLU A 1 79 ? 42.921 13.524 -22.261 1.00 90.62 79 GLU A C 1
ATOM 622 O O . GLU A 1 79 ? 42.537 13.277 -23.403 1.00 90.62 79 GLU A O 1
ATOM 627 N N . ILE A 1 80 ? 42.905 12.603 -21.296 1.00 89.06 80 ILE A N 1
ATOM 628 C CA . ILE A 1 80 ? 42.448 11.224 -21.500 1.00 89.06 80 ILE A CA 1
ATOM 629 C C . ILE A 1 80 ? 40.995 11.204 -21.983 1.00 89.06 80 ILE A C 1
ATOM 631 O O . ILE A 1 80 ? 40.671 10.500 -22.939 1.00 89.06 80 ILE A O 1
ATOM 635 N N . ILE A 1 81 ? 40.120 12.008 -21.371 1.00 87.81 81 ILE A N 1
ATOM 636 C CA . ILE A 1 81 ? 38.710 12.113 -21.766 1.00 87.81 81 ILE A CA 1
ATOM 637 C C . ILE A 1 81 ? 38.580 12.624 -23.210 1.00 87.81 81 ILE A C 1
ATOM 639 O O . ILE A 1 81 ? 37.782 12.095 -23.987 1.00 87.81 81 ILE A O 1
ATOM 643 N N . LYS A 1 82 ? 39.374 13.632 -23.592 1.00 85.38 82 LYS A N 1
ATOM 644 C CA . LYS A 1 82 ? 39.408 14.160 -24.965 1.00 85.38 82 LYS A CA 1
ATOM 645 C C . LYS A 1 82 ? 39.910 13.109 -25.956 1.00 85.38 82 LYS A C 1
ATOM 647 O O . LYS A 1 82 ? 39.253 12.889 -26.971 1.00 85.38 82 LYS A O 1
ATOM 652 N N . ASN A 1 83 ? 41.015 12.435 -25.637 1.00 86.12 83 ASN A N 1
ATOM 653 C CA . ASN A 1 83 ? 41.646 11.421 -26.487 1.00 86.12 83 ASN A CA 1
ATOM 654 C C . ASN A 1 83 ? 40.755 10.190 -26.683 1.00 86.12 83 ASN A C 1
ATOM 656 O O . ASN A 1 83 ? 40.707 9.633 -27.775 1.00 86.12 83 ASN A O 1
ATOM 660 N N . LYS A 1 84 ? 39.992 9.797 -25.656 1.00 82.75 84 LYS A N 1
ATOM 661 C CA . LYS A 1 84 ? 38.992 8.720 -25.741 1.00 82.75 84 LYS A CA 1
ATOM 662 C C . LYS A 1 84 ? 37.714 9.129 -26.491 1.00 82.75 84 LYS A C 1
ATOM 664 O O . LYS A 1 84 ? 36.814 8.311 -26.644 1.00 82.75 84 LYS A O 1
ATOM 669 N N . GLY A 1 85 ? 37.622 10.368 -26.983 1.00 75.56 85 GLY A N 1
ATOM 670 C CA . GLY A 1 85 ? 36.536 10.805 -27.860 1.00 75.56 85 GLY A CA 1
ATOM 671 C C . GLY A 1 85 ? 35.240 11.198 -27.147 1.00 75.56 85 GLY A C 1
ATOM 672 O O . GLY A 1 85 ? 34.218 11.365 -27.807 1.00 75.56 85 GLY A O 1
ATOM 673 N N . PHE A 1 86 ? 35.253 11.436 -25.831 1.00 73.50 86 PHE A N 1
ATOM 674 C CA . PHE A 1 86 ? 34.069 11.881 -25.072 1.00 73.50 86 PHE A CA 1
ATOM 675 C C . PHE A 1 86 ? 33.708 13.376 -25.305 1.00 73.50 86 PHE A C 1
ATOM 677 O O . PHE A 1 86 ? 33.025 14.008 -24.494 1.00 73.50 86 PHE A O 1
ATOM 684 N N . SER A 1 87 ? 34.188 13.983 -26.398 1.00 54.78 87 SER A N 1
ATOM 685 C CA . SER A 1 87 ? 34.349 15.435 -26.584 1.00 54.78 87 SER A CA 1
ATOM 686 C C . SER A 1 87 ? 33.155 16.194 -27.185 1.00 54.78 87 SER A C 1
ATOM 688 O O . SER A 1 87 ? 33.297 17.370 -27.515 1.00 54.78 87 SER A O 1
ATOM 690 N N . ARG A 1 88 ? 31.954 15.611 -27.291 1.00 46.75 88 ARG A N 1
ATOM 691 C CA . ARG A 1 88 ? 30.771 16.336 -27.803 1.00 46.75 88 ARG A CA 1
ATOM 692 C C . ARG A 1 88 ? 29.621 16.403 -26.797 1.00 46.75 88 ARG A C 1
ATOM 694 O O . ARG A 1 88 ? 29.013 15.409 -26.425 1.00 46.75 88 ARG A O 1
ATOM 701 N N . SER A 1 89 ? 29.297 17.627 -26.389 1.00 45.75 89 SER A N 1
ATOM 702 C CA . SER A 1 89 ? 27.948 18.069 -26.011 1.00 45.75 89 SER A CA 1
ATOM 703 C C . SER A 1 89 ? 27.550 19.040 -27.120 1.00 45.75 89 SER A C 1
ATOM 705 O O . SER A 1 89 ? 28.284 19.991 -27.350 1.00 45.75 89 SER A O 1
ATOM 707 N N . THR A 1 90 ? 26.516 18.811 -27.915 1.00 39.44 90 THR A N 1
ATOM 708 C CA . THR A 1 90 ? 25.114 18.684 -27.518 1.00 39.44 90 THR A CA 1
ATOM 709 C C . THR A 1 90 ? 24.401 17.710 -28.459 1.00 39.44 90 THR A C 1
ATOM 711 O O . THR A 1 90 ? 24.437 17.878 -29.676 1.00 39.44 90 THR A O 1
ATOM 714 N N . ARG A 1 91 ? 23.702 16.704 -27.923 1.00 40.16 91 ARG A N 1
ATOM 715 C CA . ARG A 1 91 ? 22.537 16.179 -28.642 1.00 40.16 91 ARG A CA 1
ATOM 716 C C . ARG A 1 91 ? 21.345 17.044 -28.220 1.00 40.16 91 ARG A C 1
ATOM 718 O O . ARG A 1 91 ? 21.162 17.235 -27.017 1.00 40.16 91 ARG A O 1
ATOM 725 N N . PRO A 1 92 ? 20.545 17.583 -29.157 1.00 40.19 92 PRO A N 1
ATOM 726 C CA . PRO A 1 92 ? 19.168 17.933 -28.836 1.00 40.19 92 PRO A CA 1
ATOM 727 C C . PRO A 1 92 ? 18.527 16.698 -28.204 1.00 40.19 92 PRO A C 1
ATOM 729 O O . PRO A 1 92 ? 18.782 15.592 -28.689 1.00 40.19 92 PRO A O 1
ATOM 732 N N . MET A 1 93 ? 17.737 16.878 -27.140 1.00 36.78 93 MET A N 1
ATOM 733 C CA . MET A 1 93 ? 16.979 15.776 -26.541 1.00 36.78 93 MET A CA 1
ATOM 734 C C . MET A 1 93 ? 16.319 14.966 -27.654 1.00 36.78 93 MET A C 1
ATOM 736 O O . MET A 1 93 ? 15.531 15.501 -28.441 1.00 36.78 93 MET A O 1
ATOM 740 N N . THR A 1 94 ? 16.655 13.683 -27.728 1.00 47.28 94 THR A N 1
ATOM 741 C CA . THR A 1 94 ? 15.912 12.758 -28.570 1.00 47.28 94 THR A CA 1
ATOM 742 C C . THR A 1 94 ? 14.481 12.673 -28.039 1.00 47.28 94 THR A C 1
ATOM 744 O O . THR A 1 94 ? 14.202 13.000 -26.882 1.00 47.28 94 THR A O 1
ATOM 747 N N . ILE A 1 95 ? 13.537 12.224 -28.869 1.00 41.47 95 ILE A N 1
ATOM 748 C CA . ILE A 1 95 ? 12.168 11.934 -28.408 1.00 41.47 95 ILE A CA 1
ATOM 749 C C . ILE A 1 95 ? 12.208 11.000 -27.180 1.00 41.47 95 ILE A C 1
ATOM 751 O O . ILE A 1 95 ? 11.375 11.140 -26.296 1.00 41.47 95 ILE A O 1
ATOM 755 N N . PHE A 1 96 ? 13.232 10.148 -27.066 1.00 36.47 96 PHE A N 1
ATOM 756 C CA . PHE A 1 96 ? 13.482 9.282 -25.914 1.00 36.47 96 PHE A CA 1
ATOM 757 C C . PHE A 1 96 ? 13.947 10.032 -24.649 1.00 36.47 96 PHE A C 1
ATOM 759 O O . PHE A 1 96 ? 13.486 9.700 -23.563 1.00 36.47 96 PHE A O 1
ATOM 766 N N . ASP A 1 97 ? 14.743 11.099 -24.764 1.00 38.88 97 ASP A N 1
ATOM 767 C CA . ASP A 1 97 ? 15.165 11.916 -23.606 1.00 38.88 97 ASP A CA 1
ATOM 768 C C . ASP A 1 97 ? 14.012 12.777 -23.046 1.00 38.88 97 ASP A C 1
ATOM 770 O O . ASP A 1 97 ? 13.923 13.022 -21.841 1.00 38.88 97 ASP A O 1
ATOM 774 N N . LYS A 1 98 ? 13.056 13.181 -23.900 1.00 38.62 98 LYS A N 1
ATOM 775 C CA . LYS A 1 98 ? 11.769 13.748 -23.443 1.00 38.62 98 LYS A CA 1
ATOM 776 C C . LYS A 1 98 ? 10.880 12.705 -22.753 1.00 38.62 98 LYS A C 1
ATOM 778 O O . LYS A 1 98 ? 10.038 13.072 -21.936 1.00 38.62 98 LYS A O 1
ATOM 783 N N . VAL A 1 99 ? 11.048 11.423 -23.075 1.00 43.19 99 VAL A N 1
ATOM 784 C CA . VAL A 1 99 ? 10.270 10.318 -22.495 1.00 43.19 99 VAL A CA 1
ATOM 785 C C . VAL A 1 99 ? 10.802 9.904 -21.119 1.00 43.19 99 VAL A C 1
ATOM 787 O O . VAL A 1 99 ? 10.009 9.426 -20.318 1.00 43.19 99 VAL A O 1
ATOM 790 N N . ASP A 1 100 ? 12.074 10.162 -20.791 1.00 39.25 100 ASP A N 1
ATOM 791 C CA . ASP A 1 100 ? 12.653 9.790 -19.484 1.00 39.25 100 ASP A CA 1
ATOM 792 C C . ASP A 1 100 ? 12.400 10.827 -18.366 1.00 39.25 100 ASP A C 1
ATOM 794 O O . ASP A 1 100 ? 12.521 10.543 -17.176 1.00 39.25 100 ASP A O 1
ATOM 798 N N . THR A 1 101 ? 11.974 12.042 -18.729 1.00 40.09 101 THR A N 1
ATOM 799 C CA . THR A 1 101 ? 11.475 13.058 -17.776 1.00 40.09 101 THR A CA 1
ATOM 800 C C . THR A 1 101 ? 9.951 13.167 -17.751 1.00 40.09 101 THR A C 1
ATOM 802 O O . THR A 1 101 ? 9.376 13.647 -16.770 1.00 40.09 101 THR A O 1
ATOM 805 N N . ALA A 1 102 ? 9.263 12.674 -18.781 1.00 43.44 102 ALA A N 1
ATOM 806 C CA . ALA A 1 102 ? 7.831 12.439 -18.714 1.00 43.44 102 ALA A CA 1
ATOM 807 C C . ALA A 1 102 ? 7.573 11.163 -17.903 1.00 43.44 102 ALA A C 1
ATOM 809 O O . ALA A 1 102 ? 8.196 10.131 -18.127 1.00 43.44 102 ALA A O 1
ATOM 810 N N . LYS A 1 103 ? 6.613 11.184 -16.970 1.00 59.75 103 LYS A N 1
ATOM 811 C CA . L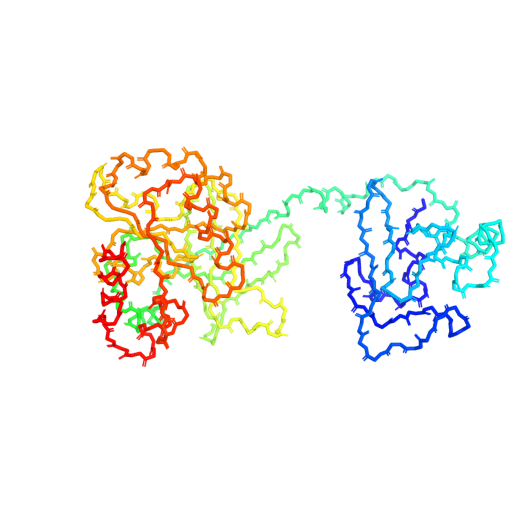YS A 1 103 ? 6.097 9.929 -16.404 1.00 59.75 103 LYS A CA 1
ATOM 812 C C . LYS A 1 103 ? 5.603 9.081 -17.574 1.00 59.75 103 LYS A C 1
ATOM 814 O O . LYS A 1 103 ? 4.589 9.428 -18.172 1.00 59.75 103 LYS A O 1
ATOM 819 N N . ILE A 1 104 ? 6.317 8.003 -17.899 1.00 73.69 104 ILE A N 1
ATOM 820 C CA . ILE A 1 104 ? 5.893 7.039 -18.913 1.00 73.69 104 ILE A CA 1
ATOM 821 C C . ILE A 1 104 ? 4.462 6.634 -18.578 1.00 73.69 104 ILE A C 1
ATOM 823 O O . ILE A 1 104 ? 4.204 6.053 -17.521 1.00 73.69 104 ILE A O 1
ATOM 827 N N . ASN A 1 105 ? 3.519 6.987 -19.449 1.00 86.38 105 ASN A N 1
ATOM 828 C CA . ASN A 1 105 ? 2.118 6.672 -19.221 1.00 86.38 105 ASN A CA 1
ATOM 829 C C . ASN A 1 105 ? 1.947 5.152 -19.197 1.00 86.38 105 ASN A C 1
ATOM 831 O O . ASN A 1 105 ? 2.438 4.441 -20.077 1.00 86.38 105 ASN A O 1
ATOM 835 N N . LEU A 1 106 ? 1.274 4.670 -18.159 1.00 91.94 106 LEU A N 1
ATOM 836 C CA . LEU A 1 106 ? 0.953 3.268 -17.976 1.00 91.94 106 LEU A CA 1
ATOM 837 C C . LEU A 1 106 ? -0.506 3.056 -18.363 1.00 91.94 106 LEU A C 1
ATOM 839 O O . LEU A 1 106 ? -1.416 3.635 -17.767 1.00 91.94 106 LEU A O 1
ATOM 843 N N . THR A 1 107 ? -0.722 2.181 -19.334 1.00 94.94 107 THR A N 1
ATOM 844 C CA . THR A 1 107 ? -2.052 1.731 -19.735 1.00 94.94 107 THR A CA 1
ATOM 845 C C . THR A 1 107 ? -2.359 0.435 -19.004 1.00 94.94 107 THR A C 1
ATOM 847 O O . THR A 1 107 ? -1.681 -0.570 -19.206 1.00 94.94 107 THR A O 1
ATOM 850 N N . PHE A 1 108 ? -3.365 0.469 -18.134 1.00 96.88 108 PHE A N 1
ATOM 851 C CA . PHE A 1 108 ? -3.843 -0.696 -17.395 1.00 96.88 108 PHE A CA 1
ATOM 852 C C . PHE A 1 108 ? -5.063 -1.269 -18.111 1.00 96.88 108 PHE A C 1
ATOM 854 O O . PHE A 1 108 ? -6.018 -0.540 -18.372 1.00 96.88 108 PHE A O 1
ATOM 861 N N . THR A 1 109 ? -5.046 -2.570 -18.381 1.00 97.81 109 THR A N 1
ATOM 862 C CA . THR A 1 109 ? -6.166 -3.288 -18.993 1.00 97.81 109 THR A CA 1
ATOM 863 C C . THR A 1 109 ? -6.858 -4.124 -17.919 1.00 97.81 109 THR A C 1
ATOM 865 O O . THR A 1 109 ? -6.303 -5.148 -17.513 1.00 97.81 109 THR A O 1
ATOM 868 N N . PRO A 1 110 ? -8.022 -3.700 -17.401 1.00 98.19 110 PRO A N 1
ATOM 869 C CA . PRO A 1 110 ? -8.802 -4.510 -16.476 1.00 98.19 110 PRO A CA 1
ATOM 870 C C . PRO A 1 110 ? -9.603 -5.591 -17.212 1.00 98.19 110 PRO A C 1
ATOM 872 O O . PRO A 1 110 ? -9.954 -5.418 -18.377 1.00 98.19 110 PRO A O 1
ATOM 875 N N . GLY A 1 111 ? -9.948 -6.662 -16.505 1.00 97.88 111 GLY A N 1
ATOM 876 C CA . GLY A 1 111 ? -10.863 -7.705 -16.969 1.00 97.88 111 GLY A CA 1
ATOM 877 C C . GLY A 1 111 ? -11.825 -8.146 -15.867 1.00 97.88 111 GLY A C 1
ATOM 878 O O . GLY A 1 111 ? -11.912 -7.518 -14.806 1.00 97.88 111 GLY A O 1
ATOM 879 N N . ASP A 1 112 ? -12.530 -9.246 -16.107 1.00 97.81 112 ASP A N 1
ATOM 880 C CA . ASP A 1 112 ? -13.422 -9.848 -15.118 1.00 97.81 112 ASP A CA 1
ATOM 881 C C . ASP A 1 112 ? -12.658 -10.783 -14.180 1.00 97.81 112 ASP A C 1
ATOM 883 O O . ASP A 1 112 ? -11.649 -11.392 -14.550 1.00 97.81 112 ASP A O 1
ATOM 887 N N . LEU A 1 113 ? -13.111 -10.854 -12.930 1.00 97.31 113 LEU A N 1
ATOM 888 C CA . LEU A 1 113 ? -12.529 -11.751 -11.939 1.00 97.31 113 LEU A CA 1
ATOM 889 C C . LEU A 1 113 ? -12.869 -13.203 -12.300 1.00 97.31 113 LEU A C 1
ATOM 891 O O . LEU A 1 113 ? -14.020 -13.534 -12.571 1.00 97.31 113 LEU A O 1
ATOM 895 N N . SER A 1 114 ? -11.860 -14.071 -12.262 1.00 94.19 114 SER A N 1
ATOM 896 C CA . SER A 1 114 ? -12.024 -15.522 -12.402 1.00 94.19 114 SER A CA 1
ATOM 897 C C . SER A 1 114 ? -12.040 -16.219 -11.037 1.00 94.19 114 SER A C 1
ATOM 899 O O . SER A 1 114 ? -11.742 -15.613 -10.006 1.00 94.19 114 SER A O 1
ATOM 901 N N . TYR A 1 115 ? -12.306 -17.528 -11.037 1.00 93.38 115 TYR A N 1
ATOM 902 C CA . TYR A 1 115 ? -12.220 -18.384 -9.850 1.00 93.38 115 TYR A CA 1
ATOM 903 C C . TYR A 1 115 ? -10.919 -18.189 -9.050 1.00 93.38 115 TYR A C 1
ATOM 905 O O . TYR A 1 115 ? -10.980 -17.973 -7.842 1.00 93.38 115 TYR A O 1
ATOM 913 N N . GLN A 1 116 ? -9.752 -18.155 -9.709 1.00 92.31 116 GLN A N 1
ATOM 914 C CA . GLN A 1 116 ? -8.457 -18.006 -9.023 1.00 92.31 116 GLN A CA 1
ATOM 915 C C . GLN A 1 116 ? -8.350 -16.690 -8.232 1.00 92.31 116 GLN A C 1
ATOM 917 O O . GLN A 1 116 ? -7.749 -16.646 -7.158 1.00 92.31 116 GLN A O 1
ATOM 922 N N . HIS A 1 117 ? -8.972 -15.619 -8.732 1.00 95.12 117 HIS A N 1
ATOM 923 C CA . HIS A 1 117 ? -8.995 -14.327 -8.052 1.00 95.12 117 HIS A CA 1
ATOM 924 C C . HIS A 1 117 ? -9.825 -14.382 -6.765 1.00 95.12 117 HIS A C 1
A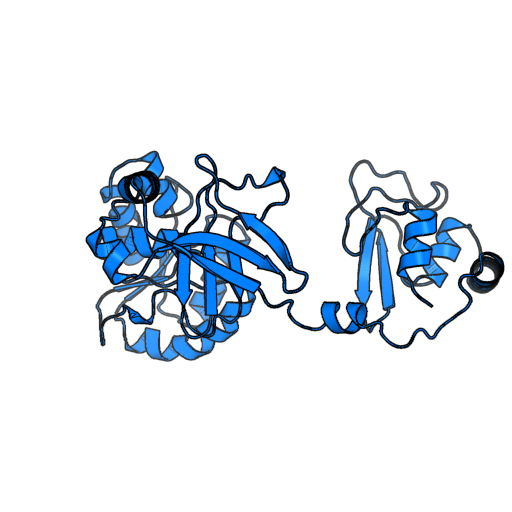TOM 926 O O . HIS A 1 117 ? -9.426 -13.811 -5.747 1.00 95.12 117 HIS A O 1
ATOM 932 N N . TYR A 1 118 ? -10.964 -15.079 -6.806 1.00 95.12 118 TYR A N 1
ATOM 933 C CA . TYR A 1 118 ? -11.817 -15.279 -5.638 1.00 95.12 118 TYR A CA 1
ATOM 934 C C . TYR A 1 118 ? -11.146 -16.176 -4.595 1.00 95.12 118 TYR A C 1
ATOM 936 O O . TYR A 1 118 ? -11.166 -15.838 -3.414 1.00 95.12 118 TYR A O 1
ATOM 944 N N . GLU A 1 119 ? -10.491 -17.264 -5.011 1.00 93.25 119 GLU A N 1
ATOM 945 C CA . GLU A 1 119 ? -9.726 -18.128 -4.100 1.00 93.25 119 GLU A CA 1
ATOM 946 C C . GLU A 1 119 ? -8.607 -17.359 -3.389 1.00 93.25 119 GLU A C 1
ATOM 948 O O . GLU A 1 119 ? -8.474 -17.438 -2.166 1.00 93.25 119 GLU A O 1
ATOM 953 N N . TYR A 1 120 ? -7.855 -16.535 -4.129 1.00 94.62 120 TYR A N 1
ATOM 954 C CA . TYR A 1 120 ? -6.790 -15.719 -3.549 1.00 94.62 120 TYR A CA 1
ATOM 955 C C . TYR A 1 120 ? -7.294 -14.781 -2.447 1.00 94.62 120 TYR A C 1
ATOM 957 O O . TYR A 1 120 ? -6.599 -14.580 -1.456 1.00 94.62 120 TYR A O 1
ATOM 965 N N . TYR A 1 121 ? -8.467 -14.169 -2.606 1.00 95.94 121 TYR A N 1
ATOM 966 C CA . TYR A 1 121 ? -9.005 -13.246 -1.605 1.00 95.94 121 TYR A CA 1
ATOM 967 C C . TYR A 1 121 ? -9.784 -13.951 -0.489 1.00 95.94 121 TYR A C 1
ATOM 969 O O . TYR A 1 121 ? -9.843 -13.429 0.627 1.00 95.94 121 TYR A O 1
ATOM 977 N N . ARG A 1 122 ? -10.285 -15.170 -0.725 1.00 94.00 122 ARG A N 1
ATOM 978 C CA . ARG A 1 122 ? -10.954 -15.975 0.305 1.00 94.00 122 ARG A CA 1
ATOM 979 C C . ARG A 1 122 ? -10.030 -16.296 1.480 1.00 94.00 122 ARG A C 1
ATOM 981 O O . ARG A 1 122 ? -10.477 -16.210 2.620 1.00 94.00 122 ARG A O 1
ATOM 988 N N . GLN A 1 123 ? -8.745 -16.568 1.233 1.00 94.19 123 GLN A N 1
ATOM 989 C CA . GLN A 1 123 ? -7.755 -16.775 2.309 1.00 94.19 123 GLN A CA 1
ATOM 990 C C . GLN A 1 123 ? -7.537 -15.517 3.179 1.00 94.19 123 GLN A C 1
ATOM 992 O O . GLN A 1 123 ? -6.978 -15.593 4.266 1.00 94.19 123 GLN A O 1
ATOM 997 N N . LEU A 1 124 ? -7.971 -14.348 2.692 1.00 96.12 124 LEU A N 1
ATOM 998 C CA . LEU A 1 124 ? -7.935 -13.063 3.394 1.00 96.12 124 LEU A CA 1
ATOM 999 C C . LEU A 1 124 ? -9.305 -12.685 3.981 1.00 96.12 124 LEU A C 1
ATOM 1001 O O . LEU A 1 124 ? -9.507 -11.540 4.377 1.00 96.12 124 LEU A O 1
ATOM 1005 N N . PHE A 1 125 ? -10.252 -13.630 3.998 1.00 97.25 125 PHE A N 1
ATOM 1006 C CA . PHE A 1 125 ? -11.659 -13.456 4.380 1.00 97.25 125 PHE A CA 1
ATOM 1007 C C . PHE A 1 125 ? -12.460 -12.490 3.496 1.00 97.25 125 PHE A C 1
ATOM 1009 O O . PHE A 1 125 ? -13.591 -12.133 3.822 1.00 97.25 125 PHE A O 1
ATOM 1016 N N . VAL A 1 126 ? -11.895 -12.062 2.369 1.00 97.75 126 VAL A N 1
ATOM 1017 C CA . VAL A 1 126 ? -12.517 -11.092 1.471 1.00 97.75 126 VAL A CA 1
ATOM 1018 C C . VAL A 1 126 ? -13.476 -11.830 0.539 1.00 97.75 126 VAL A C 1
ATOM 1020 O O . VAL A 1 126 ? -13.053 -12.587 -0.335 1.00 97.75 126 VAL A O 1
ATOM 1023 N N . ASP A 1 127 ? -14.777 -11.609 0.737 1.00 96.50 127 ASP A N 1
ATOM 1024 C CA . ASP A 1 127 ? -15.826 -12.216 -0.082 1.00 96.50 127 ASP A CA 1
ATOM 1025 C C . ASP A 1 127 ? -16.065 -11.461 -1.406 1.00 96.50 127 ASP A C 1
ATOM 1027 O O . ASP A 1 127 ? -15.626 -10.325 -1.624 1.00 96.50 127 ASP A O 1
ATOM 1031 N N . ASN A 1 128 ? -16.805 -12.100 -2.315 1.00 96.69 128 ASN A N 1
ATOM 1032 C CA . ASN A 1 128 ? -17.088 -11.554 -3.645 1.00 96.69 128 ASN A CA 1
ATOM 1033 C C . ASN A 1 128 ? -17.872 -10.233 -3.577 1.00 96.69 128 ASN A C 1
ATOM 1035 O O . ASN A 1 128 ? -17.703 -9.367 -4.439 1.00 96.69 128 ASN A O 1
ATOM 1039 N N . ARG A 1 129 ? -18.715 -10.057 -2.549 1.00 97.12 129 ARG A N 1
ATOM 1040 C CA . ARG A 1 129 ? -19.495 -8.828 -2.345 1.00 97.12 129 ARG A CA 1
ATOM 1041 C C . ARG A 1 129 ? -18.571 -7.669 -1.996 1.00 97.12 129 ARG A C 1
ATOM 1043 O O . ARG A 1 129 ? -18.749 -6.571 -2.521 1.00 97.12 129 ARG A O 1
ATOM 1050 N N . LEU A 1 130 ? -17.569 -7.908 -1.153 1.00 97.62 130 LEU A N 1
ATOM 1051 C CA . LEU A 1 130 ? -16.579 -6.911 -0.774 1.00 97.62 130 LEU A CA 1
ATOM 1052 C C . LEU A 1 130 ? -15.683 -6.531 -1.960 1.00 97.62 130 LEU A C 1
ATOM 1054 O O . LEU A 1 130 ? -15.470 -5.340 -2.184 1.00 97.62 130 LEU A O 1
ATOM 1058 N N . LEU A 1 131 ? -15.240 -7.499 -2.770 1.00 97.81 131 LEU A N 1
ATOM 1059 C CA . LEU A 1 131 ? -14.503 -7.214 -4.012 1.00 97.81 131 LEU A CA 1
ATOM 1060 C C . LEU A 1 131 ? -15.319 -6.350 -4.977 1.00 97.81 131 LEU A C 1
ATOM 1062 O O . LEU A 1 131 ? -14.806 -5.355 -5.490 1.00 97.81 131 LEU A O 1
ATOM 1066 N N . GLY A 1 132 ? -16.599 -6.688 -5.170 1.00 97.38 132 GLY A N 1
ATOM 1067 C CA . GLY A 1 132 ? -17.523 -5.901 -5.987 1.00 97.38 132 GLY A CA 1
ATOM 1068 C C . GLY A 1 132 ? -17.722 -4.485 -5.442 1.00 97.38 132 GLY A C 1
ATOM 1069 O O . GLY A 1 132 ? -17.620 -3.515 -6.193 1.00 97.38 132 GLY A O 1
ATOM 1070 N N . ARG A 1 133 ? -17.912 -4.342 -4.122 1.00 97.00 133 ARG A N 1
ATOM 1071 C CA . ARG A 1 133 ? -18.035 -3.038 -3.449 1.00 97.00 133 ARG A CA 1
ATOM 1072 C C . ARG A 1 133 ? -16.798 -2.170 -3.665 1.00 97.00 133 ARG A C 1
ATOM 1074 O O . ARG A 1 133 ? -16.947 -0.988 -3.950 1.00 97.00 133 ARG A O 1
ATOM 1081 N N . PHE A 1 134 ? -15.606 -2.755 -3.564 1.00 96.94 134 PHE A N 1
ATOM 1082 C CA . PHE A 1 134 ? -14.330 -2.069 -3.782 1.00 96.94 134 PHE A CA 1
ATOM 1083 C C . PHE A 1 134 ? -13.921 -1.991 -5.262 1.00 96.94 134 PHE A C 1
ATOM 1085 O O . PHE A 1 134 ? -12.828 -1.520 -5.572 1.00 96.94 134 PHE A O 1
ATOM 1092 N N . LYS A 1 135 ? -14.801 -2.426 -6.179 1.00 97.19 135 LYS A N 1
ATOM 1093 C CA . LYS A 1 135 ? -14.613 -2.395 -7.637 1.00 97.19 135 LYS A CA 1
ATOM 1094 C C . LYS A 1 135 ? -13.294 -3.043 -8.081 1.00 97.19 135 LYS A C 1
ATOM 1096 O O . LYS A 1 135 ? -12.674 -2.596 -9.048 1.00 97.19 135 LYS A O 1
ATOM 1101 N N . VAL A 1 136 ? -12.862 -4.084 -7.368 1.00 98.25 136 VAL A N 1
ATOM 1102 C CA . VAL A 1 136 ? -11.665 -4.852 -7.720 1.00 98.25 136 VAL A CA 1
ATOM 1103 C C . VAL A 1 136 ? -11.949 -5.632 -8.998 1.00 98.25 136 VAL A C 1
ATOM 1105 O O . VAL A 1 136 ? -12.983 -6.285 -9.122 1.00 98.25 136 VAL A O 1
ATOM 1108 N N . LYS A 1 137 ? -11.023 -5.559 -9.951 1.00 98.62 137 LYS A N 1
ATOM 1109 C CA . LYS A 1 137 ? -11.076 -6.283 -11.226 1.00 98.62 137 LYS A CA 1
ATOM 1110 C C . LYS A 1 137 ? -9.835 -7.146 -11.395 1.00 98.62 137 LYS A C 1
ATOM 1112 O O . LYS A 1 137 ? -8.844 -6.937 -10.693 1.00 98.62 137 LYS A O 1
ATOM 1117 N N . SER A 1 138 ? -9.858 -8.089 -12.333 1.00 98.25 138 SER A N 1
ATOM 1118 C CA . SER A 1 138 ? -8.612 -8.733 -12.753 1.00 98.25 138 SER A CA 1
ATOM 1119 C C . SER A 1 138 ? -7.758 -7.734 -13.533 1.00 98.25 138 SER A C 1
ATOM 1121 O O . SER A 1 138 ? -8.267 -6.794 -14.150 1.00 98.25 138 SER A O 1
ATOM 1123 N N . LEU A 1 139 ? -6.443 -7.906 -13.478 1.00 98.38 139 LEU A N 1
ATOM 1124 C CA . LEU A 1 139 ? -5.492 -7.149 -14.279 1.00 98.38 139 LEU A CA 1
ATOM 1125 C C . LEU A 1 139 ? -5.046 -8.025 -15.446 1.00 98.38 139 LEU A C 1
ATOM 1127 O O . LEU A 1 139 ? -4.312 -8.981 -15.240 1.00 98.38 139 LEU A O 1
ATOM 1131 N N . VAL A 1 140 ? -5.458 -7.687 -16.666 1.00 97.88 140 VAL A N 1
ATOM 1132 C CA . VAL A 1 140 ? -5.094 -8.429 -17.884 1.00 97.88 140 VAL A CA 1
ATOM 1133 C C . VAL A 1 140 ? -3.678 -8.070 -18.329 1.00 97.88 140 VAL A C 1
ATOM 1135 O O . VAL A 1 140 ? -2.872 -8.943 -18.651 1.00 97.88 140 VAL A O 1
ATOM 1138 N N . SER A 1 141 ? -3.346 -6.779 -18.330 1.00 96.19 141 SER A N 1
ATOM 1139 C CA . SER A 1 141 ? -2.009 -6.303 -18.683 1.00 96.19 141 SER A CA 1
ATOM 1140 C C . SER A 1 141 ? -1.734 -4.888 -18.192 1.00 96.19 141 SER A C 1
ATOM 1142 O O . SER A 1 141 ? -2.653 -4.107 -17.943 1.00 96.19 141 SER A O 1
ATOM 1144 N N . VAL A 1 142 ? -0.448 -4.547 -18.106 1.00 95.44 142 VAL A N 1
ATOM 1145 C CA . VAL A 1 142 ? 0.034 -3.168 -17.984 1.00 95.44 142 VAL A CA 1
ATOM 1146 C C . VAL A 1 142 ? 1.041 -2.917 -19.095 1.00 95.44 142 VAL A C 1
ATOM 1148 O O . VAL A 1 142 ? 2.044 -3.625 -19.193 1.00 95.44 142 VAL A O 1
ATOM 1151 N N . MET A 1 143 ? 0.780 -1.910 -19.922 1.00 92.12 143 MET A N 1
ATOM 1152 C CA . MET A 1 143 ? 1.672 -1.486 -20.998 1.00 92.12 143 MET A CA 1
ATOM 1153 C C . MET A 1 143 ? 2.256 -0.111 -20.693 1.00 92.12 143 MET A C 1
ATOM 1155 O O . MET A 1 143 ? 1.554 0.788 -20.235 1.00 92.12 143 MET A O 1
ATOM 1159 N N . SER A 1 144 ? 3.545 0.049 -20.959 1.00 87.12 144 SER A N 1
ATOM 1160 C CA . SER A 1 144 ? 4.209 1.349 -21.030 1.00 87.12 144 SER A CA 1
ATOM 1161 C C . SER A 1 144 ? 3.905 2.002 -22.381 1.00 87.12 144 SER A C 1
ATOM 1163 O O . SER A 1 144 ? 3.766 1.293 -23.378 1.00 87.12 144 SER A O 1
ATOM 1165 N N . GLY A 1 145 ? 3.846 3.338 -22.435 1.00 69.88 145 GLY A N 1
ATOM 1166 C CA . GLY A 1 145 ? 3.626 4.128 -23.659 1.00 69.88 145 GLY A CA 1
ATOM 1167 C C . GLY A 1 145 ? 4.577 3.836 -24.834 1.00 69.88 145 GLY A C 1
ATOM 1168 O O . GLY A 1 145 ? 4.325 4.297 -25.939 1.00 69.88 145 GLY A O 1
ATOM 1169 N N . LEU A 1 146 ? 5.627 3.034 -24.629 1.00 66.50 146 LEU A N 1
ATOM 1170 C CA . LEU A 1 146 ? 6.473 2.453 -25.680 1.00 66.50 146 LEU A CA 1
ATOM 1171 C C . LEU A 1 146 ? 5.923 1.124 -26.248 1.00 66.50 146 LEU A C 1
ATOM 1173 O O . LEU A 1 146 ? 6.677 0.336 -26.811 1.00 66.50 146 LEU A O 1
ATOM 1177 N N . ASN A 1 147 ? 4.634 0.829 -26.049 1.00 72.69 147 ASN A N 1
ATOM 1178 C CA . ASN A 1 147 ? 3.985 -0.451 -26.370 1.00 72.69 147 ASN A CA 1
ATOM 1179 C C . ASN A 1 147 ? 4.683 -1.687 -25.770 1.00 72.69 147 ASN A C 1
ATOM 1181 O O . ASN A 1 147 ? 4.551 -2.803 -26.270 1.00 72.69 147 ASN A O 1
ATOM 1185 N N . HIS A 1 148 ? 5.408 -1.499 -24.667 1.00 82.31 148 HIS A N 1
ATOM 1186 C CA . HIS A 1 148 ? 6.107 -2.566 -23.961 1.00 82.31 148 HIS A CA 1
ATOM 1187 C C . HIS A 1 148 ? 5.243 -3.106 -22.818 1.00 82.31 148 HIS A C 1
ATOM 1189 O O . HIS A 1 148 ? 4.773 -2.334 -21.976 1.00 82.31 148 HIS A O 1
ATOM 1195 N N . TYR A 1 149 ? 5.050 -4.427 -22.758 1.00 83.31 149 TYR A N 1
ATOM 1196 C CA . TYR A 1 149 ? 4.360 -5.068 -21.639 1.00 83.31 149 TYR A CA 1
ATOM 1197 C C . TYR A 1 149 ? 5.224 -5.013 -20.377 1.00 83.31 149 TYR A C 1
ATOM 1199 O O . TYR A 1 149 ? 6.205 -5.736 -20.249 1.00 83.31 149 TYR A O 1
ATOM 1207 N N . MET A 1 150 ? 4.797 -4.202 -19.412 1.00 86.50 150 MET A N 1
ATOM 1208 C CA . MET A 1 150 ? 5.313 -4.238 -18.040 1.00 86.50 150 MET A CA 1
ATOM 1209 C C . MET A 1 150 ? 4.779 -5.462 -17.289 1.00 86.50 150 MET A C 1
ATOM 1211 O O . MET A 1 150 ? 5.419 -5.983 -16.378 1.00 86.50 150 MET A O 1
ATOM 1215 N N . TYR A 1 151 ? 3.574 -5.899 -17.661 1.00 91.38 151 TYR A N 1
ATOM 1216 C CA . TYR A 1 151 ? 2.905 -7.068 -17.117 1.00 91.38 151 TYR A CA 1
ATOM 1217 C C . TYR A 1 151 ? 1.853 -7.587 -18.103 1.00 91.38 151 TYR A C 1
ATOM 1219 O O . TYR A 1 151 ? 1.173 -6.798 -18.763 1.00 91.38 151 TYR A O 1
ATOM 12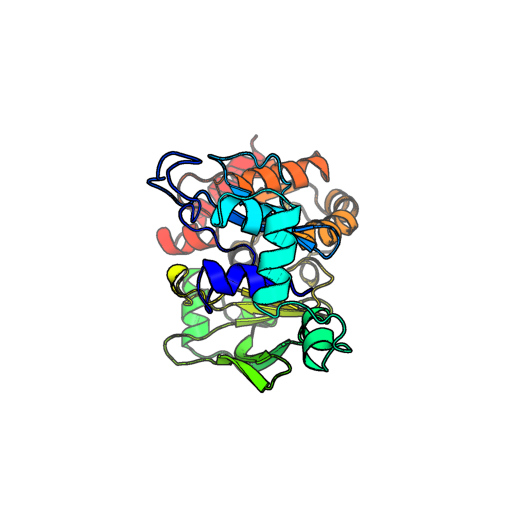27 N N . LYS A 1 152 ? 1.689 -8.907 -18.159 1.00 93.00 152 LYS A N 1
ATOM 1228 C CA . LYS A 1 152 ? 0.592 -9.599 -18.837 1.00 93.00 152 LYS A CA 1
ATOM 1229 C C . LYS A 1 152 ? 0.224 -10.817 -17.995 1.00 93.00 152 LYS A C 1
ATOM 1231 O O . LYS A 1 152 ? 1.126 -11.540 -17.571 1.00 93.00 152 LYS A O 1
ATOM 1236 N N . ALA A 1 153 ? -1.063 -11.000 -17.731 1.00 91.19 153 ALA A N 1
ATOM 1237 C CA . ALA A 1 153 ? -1.543 -12.104 -16.916 1.00 91.19 153 ALA A CA 1
ATOM 1238 C C . ALA A 1 153 ? -1.314 -13.455 -17.599 1.00 91.19 153 ALA A C 1
ATOM 1240 O O . ALA A 1 153 ? -1.421 -13.585 -18.820 1.00 91.19 153 ALA A O 1
ATOM 1241 N N . THR A 1 154 ? -1.025 -14.448 -16.770 1.00 88.00 154 THR A N 1
ATOM 1242 C CA . THR A 1 154 ? -1.012 -15.875 -17.099 1.00 88.00 154 THR A CA 1
ATOM 1243 C C . THR A 1 154 ? -1.785 -16.614 -16.011 1.00 88.00 154 THR A C 1
ATOM 1245 O O . THR A 1 154 ? -2.044 -16.032 -14.953 1.00 88.00 154 THR A O 1
ATOM 1248 N N . ASP A 1 155 ? -2.105 -17.888 -16.231 1.00 78.00 155 ASP A N 1
ATOM 1249 C CA . ASP A 1 155 ? -2.808 -18.701 -15.229 1.00 78.00 155 ASP A CA 1
ATOM 1250 C C . ASP A 1 155 ? -2.049 -18.758 -13.890 1.00 78.00 155 ASP A C 1
ATOM 1252 O O . ASP A 1 155 ? -2.658 -18.639 -12.828 1.00 78.00 155 ASP A O 1
ATOM 1256 N N . ASP A 1 156 ? -0.713 -18.818 -13.944 1.00 81.31 156 ASP A N 1
ATOM 1257 C CA . ASP A 1 156 ? 0.161 -18.877 -12.761 1.00 81.31 156 ASP A CA 1
ATOM 1258 C C . ASP A 1 156 ? 0.547 -17.506 -12.172 1.00 81.31 156 ASP A C 1
ATOM 1260 O O . ASP A 1 156 ? 1.140 -17.426 -11.097 1.00 81.31 156 ASP A O 1
ATOM 1264 N N . ASN A 1 157 ? 0.270 -16.403 -12.874 1.00 87.81 157 ASN A N 1
ATOM 1265 C CA . ASN A 1 157 ? 0.663 -15.058 -12.441 1.00 87.81 157 ASN A CA 1
ATOM 1266 C C . ASN A 1 157 ? -0.409 -14.029 -12.798 1.00 87.81 157 ASN A C 1
ATOM 1268 O O . ASN A 1 157 ? -0.169 -13.077 -13.549 1.00 87.81 157 ASN A O 1
ATOM 1272 N N . PHE A 1 158 ? -1.607 -14.227 -12.259 1.00 92.69 158 PHE A N 1
ATOM 1273 C CA . PHE A 1 158 ? -2.700 -13.267 -12.356 1.00 92.69 158 PHE A CA 1
ATOM 1274 C C . PHE A 1 158 ? -2.516 -12.093 -11.380 1.00 92.69 158 PHE A C 1
ATOM 1276 O O . PHE A 1 158 ? -1.719 -12.137 -10.437 1.00 92.69 158 PHE A O 1
ATOM 1283 N N . GLY A 1 159 ? -3.248 -11.011 -11.628 1.00 96.31 159 GLY A N 1
ATOM 1284 C CA . GLY A 1 159 ? -3.132 -9.768 -10.881 1.00 96.31 159 GLY A CA 1
ATOM 1285 C C . GLY A 1 159 ? -4.471 -9.063 -10.737 1.00 96.31 159 GLY A C 1
ATOM 1286 O O . GLY A 1 159 ? -5.481 -9.458 -11.311 1.00 96.31 159 GLY A O 1
ATOM 1287 N N . PHE A 1 160 ? -4.462 -7.978 -9.978 1.00 98.38 160 PHE A N 1
ATOM 1288 C CA . PHE A 1 160 ? -5.649 -7.228 -9.597 1.00 98.38 160 PHE A CA 1
ATOM 1289 C C . PHE A 1 160 ? -5.525 -5.777 -10.022 1.00 98.38 160 PHE A C 1
ATOM 1291 O O . PHE A 1 160 ? -4.462 -5.167 -9.888 1.00 98.38 160 PHE A O 1
ATOM 1298 N N . TYR A 1 161 ? -6.620 -5.227 -10.526 1.00 98.38 161 TYR A N 1
ATOM 1299 C CA . TYR A 1 161 ? -6.742 -3.837 -10.918 1.00 98.38 161 TYR A CA 1
ATOM 1300 C C . TYR A 1 161 ? -7.702 -3.102 -9.987 1.00 98.38 161 TYR A C 1
ATOM 1302 O O . TYR A 1 161 ? -8.798 -3.586 -9.691 1.00 98.38 161 TYR A O 1
ATOM 1310 N N . MET A 1 162 ? -7.309 -1.889 -9.604 1.00 97.06 162 MET A N 1
ATOM 1311 C CA . MET A 1 162 ? -8.157 -0.946 -8.890 1.00 97.06 162 MET A CA 1
ATOM 1312 C C . MET A 1 162 ? -8.029 0.454 -9.493 1.00 97.06 162 MET A C 1
ATOM 1314 O O . MET A 1 162 ? -6.926 0.948 -9.748 1.00 97.06 162 MET A O 1
ATOM 1318 N N . LYS A 1 163 ? -9.172 1.119 -9.667 1.00 95.75 163 LYS A N 1
ATOM 1319 C CA . LYS A 1 163 ? -9.249 2.556 -9.941 1.00 95.75 163 LYS A CA 1
ATOM 1320 C C . LYS A 1 163 ? -9.260 3.286 -8.599 1.00 95.75 163 LYS A C 1
ATOM 1322 O O . LYS A 1 163 ? -10.152 3.035 -7.801 1.00 95.75 163 LYS A O 1
ATOM 1327 N N . ILE A 1 164 ? -8.287 4.162 -8.350 1.00 93.88 164 ILE A N 1
ATOM 1328 C CA . ILE A 1 164 ? -8.183 4.918 -7.090 1.00 93.88 164 ILE A CA 1
ATOM 1329 C C . ILE A 1 164 ? -8.123 6.405 -7.423 1.00 93.88 164 ILE A C 1
ATOM 1331 O O . ILE A 1 164 ? -7.118 6.880 -7.961 1.00 93.88 164 ILE A O 1
ATOM 1335 N N . GLY A 1 165 ? -9.195 7.135 -7.113 1.00 92.19 165 GLY A N 1
ATOM 1336 C CA . GLY A 1 165 ? -9.343 8.526 -7.541 1.00 92.19 165 GLY A CA 1
ATOM 1337 C C . GLY A 1 165 ? -9.187 8.637 -9.058 1.00 92.19 165 GLY A C 1
ATOM 1338 O O . GLY A 1 165 ? -9.817 7.899 -9.822 1.00 92.19 165 GLY A O 1
ATOM 1339 N N . LYS A 1 166 ? -8.297 9.520 -9.513 1.00 91.69 166 LYS A N 1
ATOM 1340 C CA . LYS A 1 166 ? -7.978 9.652 -10.947 1.00 91.69 166 LYS A CA 1
ATOM 1341 C C . LYS A 1 166 ? -7.013 8.579 -11.449 1.00 91.69 166 LYS A C 1
ATOM 1343 O O . LYS A 1 166 ? -6.918 8.358 -12.660 1.00 91.69 166 LYS A O 1
ATOM 1348 N N . GLY A 1 167 ? -6.343 7.882 -10.539 1.00 92.94 167 GLY A N 1
ATOM 1349 C CA . GLY A 1 167 ? -5.269 6.950 -10.828 1.00 92.94 167 GLY A CA 1
ATOM 1350 C C . GLY A 1 167 ? -5.701 5.514 -11.072 1.00 92.94 167 GLY A C 1
ATOM 1351 O O . GLY A 1 167 ? -6.870 5.142 -10.973 1.00 92.94 167 GLY A O 1
ATOM 1352 N N . ASN A 1 168 ? -4.707 4.701 -11.404 1.00 95.00 168 ASN A N 1
ATOM 1353 C CA . ASN A 1 168 ? -4.816 3.266 -11.617 1.00 95.00 168 ASN A CA 1
ATOM 1354 C C . ASN A 1 168 ? -3.777 2.549 -10.758 1.00 95.00 168 ASN A C 1
ATOM 1356 O O . ASN A 1 168 ? -2.642 3.021 -10.637 1.00 95.00 168 ASN A O 1
ATOM 1360 N N . LYS A 1 169 ? -4.154 1.396 -10.208 1.00 95.06 169 LYS A N 1
ATOM 1361 C CA . LYS A 1 169 ? -3.274 0.505 -9.459 1.00 95.06 169 LYS A CA 1
ATOM 1362 C C . LYS A 1 169 ? -3.396 -0.913 -9.994 1.00 95.06 169 LYS A C 1
ATOM 1364 O O . LYS A 1 169 ? -4.497 -1.418 -10.175 1.00 95.06 169 LYS A O 1
ATOM 1369 N N . GLY A 1 170 ? -2.250 -1.541 -10.205 1.00 96.50 170 GLY A N 1
ATOM 1370 C CA . GLY A 1 170 ? -2.087 -2.959 -10.470 1.00 96.50 170 GLY A CA 1
ATOM 1371 C C . GLY A 1 170 ? -1.358 -3.618 -9.304 1.00 96.50 170 GLY A C 1
ATOM 1372 O O . GLY A 1 170 ? -0.324 -3.115 -8.858 1.00 96.50 170 GLY A O 1
ATOM 1373 N N . TYR A 1 171 ? -1.886 -4.732 -8.813 1.00 96.00 171 TYR A N 1
ATOM 1374 C CA . TYR A 1 171 ? -1.264 -5.568 -7.793 1.00 96.00 171 TYR A CA 1
ATOM 1375 C C . TYR A 1 171 ? -1.041 -6.981 -8.334 1.00 96.00 171 TYR A C 1
ATOM 1377 O O . TYR A 1 171 ? -1.978 -7.628 -8.783 1.00 96.00 171 TYR A O 1
ATOM 1385 N N . ILE A 1 172 ? 0.203 -7.451 -8.296 1.00 95.25 172 ILE A N 1
ATOM 1386 C CA . ILE A 1 172 ? 0.652 -8.716 -8.885 1.00 95.25 172 ILE A CA 1
ATOM 1387 C C . ILE A 1 172 ? 1.311 -9.530 -7.758 1.00 95.25 172 ILE A C 1
ATOM 1389 O O . ILE A 1 172 ? 2.521 -9.405 -7.532 1.00 95.25 172 ILE A O 1
ATOM 1393 N N . PRO A 1 173 ? 0.534 -10.295 -6.968 1.00 90.38 173 PRO A N 1
ATOM 1394 C CA . PRO A 1 173 ? 1.016 -10.902 -5.722 1.00 90.38 173 PRO A CA 1
ATOM 1395 C C . PRO A 1 173 ? 2.147 -11.918 -5.920 1.00 90.38 173 PRO A C 1
ATOM 1397 O O . PRO A 1 173 ? 3.020 -12.023 -5.049 1.00 90.38 173 PRO A O 1
ATOM 1400 N N . PHE A 1 174 ? 2.148 -12.618 -7.059 1.00 87.06 174 PHE A N 1
ATOM 1401 C CA . PHE A 1 174 ? 3.062 -13.725 -7.358 1.00 87.06 174 PHE A CA 1
ATOM 1402 C C . PHE A 1 174 ? 4.383 -13.287 -8.004 1.00 87.06 174 PHE A C 1
ATOM 1404 O O . PHE A 1 174 ? 5.286 -14.106 -8.161 1.00 87.06 174 PHE A O 1
ATOM 1411 N N . ASN A 1 175 ? 4.565 -11.996 -8.313 1.00 81.00 175 ASN A N 1
ATOM 1412 C CA . ASN A 1 175 ? 5.868 -11.494 -8.749 1.00 81.00 175 ASN A CA 1
ATOM 1413 C C . ASN A 1 175 ? 6.896 -11.661 -7.622 1.00 81.00 175 ASN A C 1
ATOM 1415 O O . ASN A 1 175 ? 6.806 -11.027 -6.570 1.00 81.00 175 ASN A O 1
ATOM 1419 N N . LEU A 1 176 ? 7.888 -12.522 -7.830 1.00 65.25 176 LEU A N 1
ATOM 1420 C CA . LEU A 1 176 ? 8.892 -12.818 -6.814 1.00 65.25 176 LEU A CA 1
ATOM 1421 C C . LEU A 1 176 ? 9.872 -11.652 -6.682 1.00 65.25 176 LEU A C 1
ATOM 1423 O O . LEU A 1 176 ? 10.387 -11.141 -7.677 1.00 65.25 176 LEU A O 1
ATOM 1427 N N . SER A 1 177 ? 10.158 -11.245 -5.446 1.00 52.91 177 SER A N 1
ATOM 1428 C CA . SER A 1 177 ? 10.971 -10.061 -5.135 1.00 52.91 177 SER A CA 1
ATOM 1429 C C . SER A 1 177 ? 12.377 -10.100 -5.745 1.00 52.91 177 SER A C 1
ATOM 1431 O O . SER A 1 177 ? 12.906 -9.053 -6.104 1.00 52.91 177 SER A O 1
ATOM 1433 N N . TYR A 1 178 ? 12.963 -11.289 -5.918 1.00 50.56 178 TYR A N 1
ATOM 1434 C CA . TYR A 1 178 ? 14.296 -11.465 -6.503 1.00 50.56 178 TYR A CA 1
ATOM 1435 C C . TYR A 1 178 ? 14.325 -11.376 -8.038 1.00 50.56 178 TYR A C 1
ATOM 1437 O O . TYR A 1 178 ? 15.399 -11.287 -8.622 1.00 50.56 178 TYR A O 1
ATOM 1445 N N . THR A 1 179 ? 13.168 -11.386 -8.708 1.00 56.84 179 THR A N 1
ATOM 1446 C CA . THR A 1 179 ? 13.092 -11.342 -10.182 1.00 56.84 179 THR A CA 1
ATOM 1447 C C . THR A 1 179 ? 13.198 -9.927 -10.752 1.00 56.84 179 THR A C 1
ATOM 1449 O O . THR A 1 179 ? 13.150 -9.751 -11.966 1.00 56.84 179 THR A O 1
ATOM 1452 N N . GLY A 1 180 ? 13.270 -8.903 -9.893 1.00 68.75 180 GLY A N 1
ATOM 1453 C CA . GLY A 1 180 ? 13.237 -7.496 -10.304 1.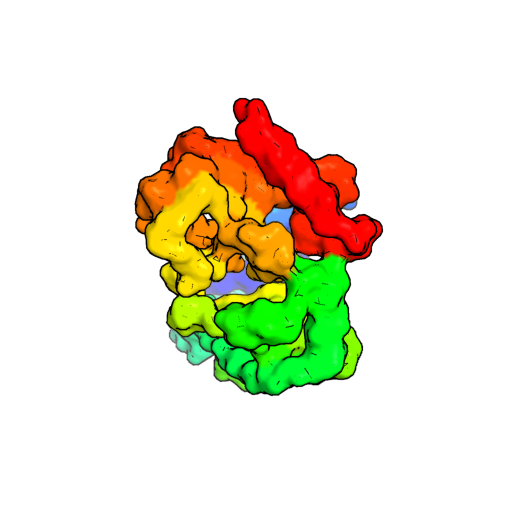00 68.75 180 GLY A CA 1
ATOM 1454 C C . GLY A 1 180 ? 11.875 -7.026 -10.833 1.00 68.75 180 GLY A C 1
ATOM 1455 O O . GLY A 1 180 ? 11.725 -5.855 -11.174 1.00 68.75 180 GLY A O 1
ATOM 1456 N N . LYS A 1 181 ? 10.862 -7.905 -10.882 1.00 76.12 181 LYS A N 1
ATOM 1457 C CA . LYS A 1 181 ? 9.504 -7.556 -11.313 1.00 76.12 181 LYS A CA 1
ATOM 1458 C C . LYS A 1 181 ? 8.719 -6.918 -10.159 1.00 76.12 181 LYS A C 1
ATOM 1460 O O . LYS A 1 181 ? 8.641 -7.505 -9.077 1.00 76.12 181 LYS A O 1
ATOM 1465 N N . PRO A 1 182 ? 8.093 -5.745 -10.357 1.00 83.81 182 PRO A N 1
ATOM 1466 C CA . PRO A 1 182 ? 7.364 -5.071 -9.290 1.00 83.81 182 PRO A CA 1
ATOM 1467 C C . PRO A 1 182 ? 6.069 -5.816 -8.936 1.00 83.81 182 PRO A C 1
ATOM 1469 O O . PRO A 1 182 ? 5.308 -6.211 -9.816 1.00 83.81 182 PRO A O 1
ATOM 1472 N N . LYS A 1 183 ? 5.772 -5.960 -7.637 1.00 89.38 183 LYS A N 1
ATOM 1473 C CA . LYS A 1 183 ? 4.466 -6.460 -7.156 1.00 89.38 183 LYS A CA 1
ATOM 1474 C C . LYS A 1 183 ? 3.346 -5.429 -7.277 1.00 89.38 183 LYS A C 1
ATOM 1476 O O . LYS A 1 183 ? 2.175 -5.787 -7.222 1.00 89.38 183 LYS A O 1
ATOM 1481 N N . VAL A 1 184 ? 3.689 -4.147 -7.375 1.00 91.44 184 VAL A N 1
ATOM 1482 C CA . VAL A 1 184 ? 2.727 -3.046 -7.451 1.00 91.44 184 VAL A CA 1
ATOM 1483 C C . VAL A 1 184 ? 3.149 -2.102 -8.564 1.00 91.44 184 VAL A C 1
ATOM 1485 O O . VAL A 1 184 ? 4.290 -1.652 -8.599 1.00 91.44 184 VAL A O 1
ATOM 1488 N N . LEU A 1 185 ? 2.207 -1.773 -9.440 1.00 92.00 185 LEU A N 1
ATOM 1489 C CA . LEU A 1 185 ? 2.326 -0.728 -10.450 1.00 92.00 185 LEU A CA 1
ATOM 1490 C C . LEU A 1 185 ? 1.223 0.291 -10.185 1.00 92.00 185 LEU A C 1
ATOM 1492 O O . LEU A 1 185 ? 0.074 -0.092 -9.990 1.00 92.00 185 LEU A O 1
ATOM 1496 N N . HIS A 1 186 ? 1.532 1.583 -10.163 1.00 91.75 186 HIS A N 1
ATOM 1497 C CA . HIS A 1 186 ? 0.507 2.610 -9.995 1.00 91.75 186 HIS A CA 1
ATOM 1498 C C . HIS A 1 186 ? 0.847 3.880 -10.764 1.00 91.75 186 HIS A C 1
ATOM 1500 O O . HIS A 1 186 ? 2.015 4.209 -10.962 1.00 91.75 186 HIS A O 1
ATOM 1506 N N . GLN A 1 187 ? -0.182 4.618 -11.172 1.00 90.38 187 GLN A N 1
ATOM 1507 C CA . GLN A 1 187 ? -0.016 5.913 -11.820 1.00 90.38 187 GLN A CA 1
ATOM 1508 C C . GLN A 1 187 ? -1.218 6.816 -11.562 1.00 90.38 187 GLN A C 1
ATOM 1510 O O . GLN A 1 187 ? -2.360 6.370 -11.616 1.00 90.38 187 GLN A O 1
ATOM 1515 N N . GLY A 1 188 ? -0.947 8.097 -11.303 1.00 89.06 188 GLY A N 1
ATOM 1516 C CA . GLY A 1 188 ? -1.976 9.135 -11.215 1.00 89.06 188 GLY A CA 1
ATOM 1517 C C . GLY A 1 188 ? -2.874 9.063 -9.979 1.00 89.06 188 GLY A C 1
ATOM 1518 O O . GLY A 1 188 ? -3.932 9.680 -9.993 1.00 89.06 188 GLY A O 1
ATOM 1519 N N . ILE A 1 189 ? -2.495 8.309 -8.940 1.00 91.12 189 ILE A N 1
ATOM 1520 C CA . ILE A 1 189 ? -3.272 8.247 -7.696 1.00 91.12 189 ILE A CA 1
ATOM 1521 C C . ILE A 1 189 ? -3.113 9.568 -6.940 1.00 91.12 189 ILE A C 1
ATOM 1523 O O . ILE A 1 189 ? -1.995 9.988 -6.642 1.00 91.12 189 ILE A O 1
ATOM 1527 N N . ASP A 1 190 ? -4.239 10.210 -6.650 1.00 90.69 190 ASP A N 1
ATOM 1528 C CA . ASP A 1 190 ? -4.339 11.537 -6.037 1.00 90.69 190 ASP A CA 1
ATOM 1529 C C . ASP A 1 190 ? -5.133 11.551 -4.719 1.00 90.69 190 ASP A C 1
ATOM 1531 O O . ASP A 1 190 ? -5.254 12.597 -4.081 1.00 90.69 190 ASP A O 1
ATOM 1535 N N . VAL A 1 191 ? -5.618 10.388 -4.279 1.00 93.06 191 VAL A N 1
ATOM 1536 C CA . VAL A 1 191 ? -6.388 10.191 -3.045 1.00 93.06 191 VAL A CA 1
ATOM 1537 C C . VAL A 1 191 ? -5.844 8.997 -2.257 1.00 93.06 191 VAL A C 1
ATOM 1539 O O . VAL A 1 191 ? -5.146 8.144 -2.807 1.00 93.06 191 VAL A O 1
ATOM 1542 N N . LEU A 1 192 ? -6.143 8.941 -0.957 1.00 95.06 192 LEU A N 1
ATOM 1543 C CA . LEU A 1 192 ? -5.845 7.781 -0.119 1.00 95.06 192 LEU A CA 1
ATOM 1544 C C . LEU A 1 192 ? -6.650 6.567 -0.586 1.00 95.06 192 LEU A C 1
ATOM 1546 O O . LEU A 1 192 ? -7.846 6.654 -0.871 1.00 95.06 192 LEU A O 1
ATOM 1550 N N . GLU A 1 193 ? -5.999 5.413 -0.649 1.00 95.12 193 GLU A N 1
ATOM 1551 C CA . GLU A 1 193 ? -6.668 4.187 -1.058 1.00 95.12 193 GLU A CA 1
ATOM 1552 C C . GLU A 1 193 ? -7.624 3.727 0.045 1.00 95.12 193 GLU A C 1
ATOM 1554 O O . GLU A 1 193 ? -7.252 3.691 1.218 1.00 95.12 193 GLU A O 1
ATOM 1559 N N . GLY A 1 194 ? -8.859 3.388 -0.328 1.00 95.88 194 GLY A N 1
ATOM 1560 C CA . GLY A 1 194 ? -9.924 3.042 0.618 1.00 95.88 194 GLY A CA 1
ATOM 1561 C C . GLY A 1 194 ? -10.770 4.234 1.082 1.00 95.88 194 GLY A C 1
ATOM 1562 O O . GLY A 1 194 ? -11.847 4.022 1.635 1.00 95.88 194 GLY A O 1
ATOM 1563 N N . TYR A 1 195 ? -10.338 5.474 0.814 1.00 96.56 195 TYR A N 1
ATOM 1564 C CA . TYR A 1 195 ? -11.000 6.688 1.307 1.00 96.56 195 TYR A CA 1
ATOM 1565 C C . TYR A 1 195 ? -12.463 6.813 0.863 1.00 96.56 195 TYR A C 1
ATOM 1567 O O . TYR A 1 195 ? -13.325 7.145 1.673 1.00 96.56 195 TYR A O 1
ATOM 1575 N N . GLU A 1 196 ? -12.761 6.488 -0.401 1.00 95.38 196 GLU A N 1
ATOM 1576 C CA . GLU A 1 196 ? -14.124 6.572 -0.957 1.00 95.38 196 GLU A CA 1
ATOM 1577 C C . GLU A 1 196 ? -15.132 5.651 -0.242 1.00 95.38 196 GLU A C 1
ATOM 1579 O O . GLU A 1 196 ? -16.338 5.840 -0.365 1.00 95.38 196 GLU A O 1
ATOM 1584 N N . PHE A 1 197 ? -14.649 4.662 0.518 1.00 96.25 197 PHE A N 1
ATOM 1585 C CA . PHE A 1 197 ? -15.478 3.677 1.214 1.00 96.25 197 PHE A CA 1
ATOM 1586 C C . PHE A 1 197 ? -15.646 3.966 2.708 1.00 96.25 197 PHE A C 1
ATOM 1588 O O . PHE A 1 197 ? -16.273 3.166 3.414 1.00 96.25 197 PHE A O 1
ATOM 1595 N N . LEU A 1 198 ? -15.082 5.072 3.200 1.00 98.00 198 LEU A N 1
ATOM 1596 C CA . LEU A 1 198 ? -15.207 5.484 4.592 1.00 98.00 198 LEU A CA 1
ATOM 1597 C C . LEU A 1 198 ? -16.601 6.078 4.875 1.00 98.00 198 LEU A C 1
ATOM 1599 O O . LEU A 1 198 ? -17.120 6.843 4.060 1.00 98.00 198 LEU A O 1
ATOM 1603 N N . PRO A 1 199 ? -17.210 5.787 6.040 1.00 97.94 199 PRO A N 1
ATOM 1604 C CA . PRO A 1 199 ? -18.460 6.424 6.472 1.00 97.94 199 PRO A CA 1
ATOM 1605 C C . PRO A 1 199 ? -18.236 7.903 6.800 1.00 97.94 199 PRO A C 1
ATOM 1607 O O . PRO A 1 199 ? -17.098 8.285 7.037 1.00 97.94 199 PRO A O 1
ATOM 1610 N N . ALA A 1 200 ? -19.281 8.735 6.852 1.00 97.06 200 ALA A N 1
ATOM 1611 C CA . ALA A 1 200 ? -19.143 10.163 7.180 1.00 97.06 200 ALA A CA 1
ATOM 1612 C C . ALA A 1 200 ? -18.481 10.411 8.548 1.00 97.06 200 ALA A C 1
ATOM 1614 O O . ALA A 1 200 ? -17.686 11.331 8.658 1.00 97.06 200 ALA A O 1
ATOM 1615 N N . PHE A 1 201 ? -18.756 9.547 9.531 1.00 98.00 201 PHE A N 1
ATOM 1616 C CA . PHE A 1 201 ? -18.100 9.479 10.839 1.00 98.00 201 PHE A CA 1
ATOM 1617 C C . PHE A 1 201 ? -17.950 8.013 11.251 1.00 98.00 201 PHE A C 1
ATOM 1619 O O . PHE A 1 201 ? -18.714 7.157 10.793 1.00 98.00 201 PHE A O 1
ATOM 1626 N N . GLY A 1 202 ? -16.985 7.697 12.112 1.00 97.44 202 GLY A N 1
ATOM 1627 C CA . GLY A 1 202 ? -16.837 6.338 12.625 1.00 97.44 202 GLY A CA 1
ATOM 1628 C C . GLY A 1 202 ? -16.026 6.245 13.910 1.00 97.44 202 GLY A C 1
ATOM 1629 O O . GLY A 1 202 ? -15.223 7.109 14.229 1.00 97.44 202 GLY A O 1
ATOM 1630 N N . LYS A 1 203 ? -16.192 5.142 14.639 1.00 97.94 203 LYS A N 1
ATOM 1631 C CA . LYS A 1 203 ? -15.477 4.930 15.903 1.00 97.94 203 LYS A CA 1
ATOM 1632 C C . LYS A 1 203 ? -13.975 4.687 15.710 1.00 97.94 203 LYS A C 1
ATOM 1634 O O . LYS A 1 203 ? -13.155 5.219 16.448 1.00 97.94 203 LYS A O 1
ATOM 1639 N N . LEU A 1 204 ? -13.610 3.877 14.716 1.00 98.50 204 LEU A N 1
ATOM 1640 C CA . LEU A 1 204 ? -12.231 3.438 14.501 1.00 98.50 204 LEU A CA 1
ATOM 1641 C C . LEU A 1 204 ? -11.846 3.469 13.023 1.00 98.50 204 LEU A C 1
ATOM 1643 O O . LEU A 1 204 ? -12.590 2.967 12.173 1.00 98.50 204 LEU A O 1
ATOM 1647 N N . LEU A 1 205 ? -10.654 4.003 12.756 1.00 98.62 205 LEU A N 1
ATOM 1648 C CA . LEU A 1 205 ? -9.947 3.914 11.483 1.00 98.62 205 LEU A CA 1
ATOM 1649 C C . LEU A 1 205 ? -8.601 3.204 11.655 1.00 98.62 205 LEU A C 1
ATOM 1651 O O . LEU A 1 205 ? -7.816 3.550 12.538 1.00 98.62 205 LEU A O 1
ATOM 1655 N N . ILE A 1 206 ? -8.304 2.269 10.756 1.00 98.31 206 ILE A N 1
ATOM 1656 C CA . ILE A 1 206 ? -6.996 1.625 10.639 1.00 98.31 206 ILE A CA 1
ATOM 1657 C C . ILE A 1 206 ? -6.245 2.210 9.433 1.00 98.31 206 ILE A C 1
ATOM 1659 O O . ILE A 1 206 ? -6.748 2.222 8.310 1.00 98.31 206 ILE A O 1
ATOM 1663 N N . ILE A 1 207 ? -5.013 2.664 9.633 1.00 96.81 207 ILE A N 1
ATOM 1664 C CA . ILE A 1 207 ? -4.103 3.088 8.565 1.00 96.81 207 ILE A CA 1
ATOM 1665 C C . ILE A 1 207 ? -3.069 1.985 8.364 1.00 96.81 207 ILE A C 1
ATOM 1667 O O . ILE A 1 207 ? -2.339 1.653 9.292 1.00 96.81 207 ILE A O 1
ATOM 1671 N N . THR A 1 208 ? -2.972 1.439 7.156 1.00 94.44 208 THR A N 1
ATOM 1672 C CA . THR A 1 208 ? -2.039 0.351 6.825 1.00 94.44 208 THR A CA 1
ATOM 1673 C C . THR A 1 208 ? -1.167 0.687 5.609 1.00 94.44 208 THR A C 1
ATOM 1675 O O . THR A 1 208 ? -1.217 1.800 5.074 1.00 94.44 208 THR A O 1
ATOM 1678 N N . LYS A 1 209 ? -0.315 -0.255 5.190 1.00 88.94 209 LYS A N 1
ATOM 1679 C CA . LYS A 1 209 ? 0.680 -0.079 4.126 1.00 88.94 209 LYS A CA 1
ATOM 1680 C C . LYS A 1 209 ? 0.145 -0.415 2.735 1.00 88.94 209 LYS A C 1
ATOM 1682 O O . LYS A 1 209 ? 0.642 0.139 1.757 1.00 88.94 209 LYS A O 1
ATOM 1687 N N . SER A 1 210 ? -0.835 -1.314 2.613 1.00 91.88 210 SER A N 1
ATOM 1688 C CA . SER A 1 210 ? -1.281 -1.800 1.303 1.00 91.88 210 SER A CA 1
ATOM 1689 C C . SER A 1 210 ? -2.796 -1.959 1.174 1.00 91.88 210 SER A C 1
ATOM 1691 O O . SER A 1 210 ? -3.506 -2.190 2.147 1.00 91.88 210 SER A O 1
ATOM 1693 N N . PHE A 1 211 ? -3.299 -1.891 -0.064 1.00 94.88 211 PHE A N 1
ATOM 1694 C CA . PHE A 1 211 ? -4.727 -2.076 -0.341 1.00 94.88 211 PHE A CA 1
ATOM 1695 C C . PHE A 1 211 ? -5.217 -3.485 -0.023 1.00 94.88 211 PHE A C 1
ATOM 1697 O O . PHE A 1 211 ? -6.375 -3.681 0.327 1.00 94.88 211 PHE A O 1
ATOM 1704 N N . LYS A 1 212 ? -4.333 -4.479 -0.166 1.00 94.69 212 LYS A N 1
ATOM 1705 C CA . LYS A 1 212 ? -4.624 -5.858 0.222 1.00 94.69 212 LYS A CA 1
ATOM 1706 C C . LYS A 1 212 ? -4.989 -5.895 1.707 1.00 94.69 212 LYS A C 1
ATOM 1708 O O . LYS A 1 212 ? -6.025 -6.448 2.046 1.00 94.69 212 LYS A O 1
ATOM 1713 N N . ASP A 1 213 ? -4.196 -5.234 2.550 1.00 96.12 213 ASP A N 1
ATOM 1714 C CA . ASP A 1 213 ? -4.467 -5.132 3.987 1.00 96.12 213 ASP A CA 1
ATOM 1715 C C . ASP A 1 213 ? -5.732 -4.322 4.272 1.00 96.12 213 ASP A C 1
ATOM 1717 O O . ASP A 1 213 ? -6.496 -4.692 5.159 1.00 96.12 213 ASP A O 1
ATOM 1721 N N . VAL A 1 214 ? -6.000 -3.262 3.494 1.00 97.69 214 VAL A N 1
ATOM 1722 C CA . VAL A 1 214 ? -7.282 -2.541 3.563 1.00 97.69 214 VAL A CA 1
ATOM 1723 C C . VAL A 1 214 ? -8.439 -3.516 3.355 1.00 97.69 214 VAL A C 1
ATOM 1725 O O . VAL A 1 214 ? -9.327 -3.570 4.198 1.00 97.69 214 VAL A O 1
ATOM 1728 N N . LEU A 1 215 ? -8.426 -4.327 2.294 1.00 98.06 215 LEU A N 1
ATOM 1729 C CA . LEU A 1 215 ? -9.493 -5.298 2.034 1.00 98.06 215 LEU A CA 1
ATOM 1730 C C . LEU A 1 215 ? -9.609 -6.345 3.150 1.00 98.06 215 LEU A C 1
ATOM 1732 O O . LEU A 1 215 ? -10.723 -6.596 3.605 1.00 98.06 215 LEU A O 1
ATOM 1736 N N . THR A 1 216 ? -8.492 -6.891 3.642 1.00 98.12 216 THR A N 1
ATOM 1737 C CA . THR A 1 216 ? -8.492 -7.828 4.779 1.00 98.12 216 THR A CA 1
ATOM 1738 C C . THR A 1 216 ? -9.138 -7.203 6.019 1.00 98.12 216 THR A C 1
ATOM 1740 O O . THR A 1 216 ? -10.017 -7.795 6.635 1.00 98.12 216 THR A O 1
ATOM 1743 N N . LEU A 1 217 ? -8.767 -5.969 6.371 1.00 98.44 217 LEU A N 1
ATOM 1744 C CA . LEU A 1 217 ? -9.333 -5.261 7.523 1.00 98.44 217 LEU A CA 1
ATOM 1745 C C . LEU A 1 217 ? -10.822 -4.942 7.337 1.00 98.44 217 LEU A C 1
ATOM 1747 O O . LEU A 1 217 ? -11.591 -5.028 8.294 1.00 98.44 217 LEU A O 1
ATOM 1751 N N . ARG A 1 218 ? -11.246 -4.613 6.108 1.00 98.19 218 ARG A N 1
ATOM 1752 C CA . ARG A 1 218 ? -12.665 -4.425 5.764 1.00 98.19 218 ARG A CA 1
ATOM 1753 C C . ARG A 1 218 ? -13.458 -5.720 5.923 1.00 98.19 218 ARG A C 1
ATOM 1755 O O . ARG A 1 218 ? -14.589 -5.658 6.398 1.00 98.19 218 ARG A O 1
ATOM 1762 N N . ALA A 1 219 ? -12.880 -6.865 5.561 1.00 97.88 219 ALA A N 1
ATOM 1763 C CA . ALA A 1 219 ? -13.488 -8.175 5.781 1.00 97.88 219 ALA A CA 1
ATOM 1764 C C . ALA A 1 219 ? -13.645 -8.506 7.274 1.00 97.88 219 ALA A C 1
ATOM 1766 O O . ALA A 1 219 ? -14.635 -9.121 7.657 1.00 97.88 219 ALA A O 1
ATOM 1767 N N . CYS A 1 220 ? -12.731 -8.020 8.120 1.00 97.31 220 CYS A N 1
ATOM 1768 C CA . CYS A 1 220 ? -12.843 -8.087 9.582 1.00 97.31 220 CYS A CA 1
ATOM 1769 C C . CYS A 1 220 ? -13.770 -7.008 10.187 1.00 97.31 220 CYS A C 1
ATOM 1771 O O . CYS A 1 220 ? -13.876 -6.901 11.404 1.00 97.31 220 CYS A O 1
ATOM 1773 N N . GLY A 1 221 ? -14.430 -6.180 9.367 1.00 97.00 221 GLY A N 1
ATOM 1774 C CA . GLY A 1 221 ? -15.396 -5.175 9.825 1.00 97.00 221 GLY A CA 1
ATOM 1775 C C . GLY A 1 221 ? -14.813 -3.810 10.211 1.00 97.00 221 GLY A C 1
ATOM 1776 O O . GLY A 1 221 ? -15.561 -2.933 10.645 1.00 97.00 221 GLY A O 1
ATOM 1777 N N . TYR A 1 222 ? -13.514 -3.571 10.018 1.00 98.31 222 TYR A N 1
ATOM 1778 C CA . TYR A 1 222 ? -12.883 -2.289 10.352 1.00 98.31 222 TYR A CA 1
ATOM 1779 C C . TYR A 1 222 ? -12.923 -1.303 9.186 1.00 98.31 222 TYR A C 1
ATOM 1781 O O . TYR A 1 222 ? -12.909 -1.690 8.021 1.00 98.31 222 TYR A O 1
ATOM 1789 N N . ASN A 1 223 ? -12.951 0.003 9.460 1.00 98.50 223 ASN A N 1
ATOM 1790 C CA . ASN A 1 223 ? -12.648 1.005 8.434 1.00 98.50 223 ASN A CA 1
ATOM 1791 C C . ASN A 1 223 ? -11.136 1.083 8.246 1.00 98.50 223 ASN A C 1
ATOM 1793 O O . ASN A 1 223 ? -10.402 1.124 9.232 1.00 98.50 223 ASN A O 1
ATOM 1797 N N . ALA A 1 224 ? -10.673 1.102 6.997 1.00 98.25 224 ALA A N 1
ATOM 1798 C CA . ALA A 1 224 ? -9.249 1.076 6.708 1.00 98.25 224 ALA A CA 1
ATOM 1799 C C . ALA A 1 224 ? -8.880 1.894 5.469 1.00 98.25 224 ALA A C 1
ATOM 1801 O O . ALA A 1 224 ? -9.652 1.964 4.512 1.00 98.25 224 ALA A O 1
ATOM 1802 N N . ILE A 1 225 ? -7.680 2.472 5.499 1.00 97.50 225 ILE A N 1
ATOM 1803 C CA . ILE A 1 225 ? -7.056 3.182 4.378 1.00 97.50 225 ILE A CA 1
ATOM 1804 C C . ILE A 1 225 ? -5.565 2.866 4.277 1.00 97.50 225 ILE A C 1
ATOM 1806 O O . ILE A 1 225 ? -4.936 2.447 5.251 1.00 97.50 225 ILE A O 1
ATOM 1810 N N . CYS A 1 226 ? -4.972 3.131 3.115 1.00 94.19 226 CYS A N 1
ATOM 1811 C CA . CYS A 1 226 ? -3.522 3.106 2.958 1.00 94.19 226 CYS A CA 1
ATOM 1812 C C . CYS A 1 226 ? -2.995 4.161 1.978 1.00 94.19 226 CYS A C 1
ATOM 1814 O O . CYS A 1 226 ? -3.717 4.750 1.171 1.00 94.19 226 CYS A O 1
ATOM 1816 N N . CYS A 1 227 ? -1.685 4.361 2.054 1.00 88.06 227 CYS A N 1
ATOM 1817 C CA . CYS A 1 227 ? -0.890 5.205 1.173 1.00 88.06 227 CYS A CA 1
ATOM 1818 C C . CYS A 1 227 ? -0.360 4.386 -0.020 1.00 88.06 227 CYS A C 1
ATOM 1820 O O . CYS A 1 227 ? 0.157 3.289 0.170 1.00 88.06 227 CYS A O 1
ATOM 1822 N N . SER A 1 228 ? -0.454 4.911 -1.245 1.00 75.94 228 SER A N 1
ATOM 1823 C CA . SER A 1 228 ? 0.001 4.219 -2.463 1.00 75.94 228 SER A CA 1
ATOM 1824 C C . SER A 1 228 ? 1.522 4.105 -2.612 1.00 75.94 228 SER A C 1
ATOM 1826 O O . SER A 1 228 ? 1.991 3.186 -3.286 1.00 75.94 228 SER A O 1
ATOM 1828 N N . SER A 1 229 ? 2.293 5.035 -2.035 1.00 69.69 229 SER A N 1
ATOM 1829 C CA . SER A 1 229 ? 3.765 5.065 -2.083 1.00 69.69 229 SER A CA 1
ATOM 1830 C C . SER A 1 229 ? 4.351 6.027 -1.041 1.00 69.69 229 SER A C 1
ATOM 1832 O O . SER A 1 229 ? 3.627 6.755 -0.376 1.00 69.69 229 SER A O 1
ATOM 1834 N N . GLU A 1 230 ? 5.673 6.109 -0.891 1.00 48.53 230 GLU A N 1
ATOM 1835 C CA . GLU A 1 230 ? 6.275 7.115 0.006 1.00 48.53 230 GLU A CA 1
ATOM 1836 C C . GLU A 1 230 ? 5.937 8.562 -0.407 1.00 48.53 230 GLU A C 1
ATOM 1838 O O . GLU A 1 230 ? 5.768 9.433 0.448 1.00 48.53 230 GLU A O 1
ATOM 1843 N N . SER A 1 231 ? 5.729 8.815 -1.707 1.00 51.91 231 SER A N 1
ATOM 1844 C CA . SER A 1 231 ? 5.262 10.107 -2.231 1.00 51.91 231 SER A CA 1
ATOM 1845 C C . SER A 1 231 ? 3.824 10.442 -1.810 1.00 51.91 231 SER A C 1
ATOM 1847 O O . SER A 1 231 ? 3.424 11.607 -1.866 1.00 51.91 231 SER A O 1
ATOM 1849 N N . SER A 1 232 ? 3.035 9.452 -1.373 1.00 65.88 232 SER A N 1
ATOM 1850 C CA . SER A 1 232 ? 1.649 9.658 -0.949 1.00 65.88 232 SER A CA 1
ATOM 1851 C C . SER A 1 232 ? 1.510 10.155 0.488 1.00 65.88 232 SER A C 1
ATOM 1853 O O . SER A 1 232 ? 0.393 10.462 0.898 1.00 65.88 232 SER A O 1
ATOM 1855 N N . LEU A 1 233 ? 2.604 10.344 1.238 1.00 78.88 233 LEU A N 1
ATOM 1856 C CA . LEU A 1 233 ? 2.527 11.075 2.507 1.00 78.88 233 LEU A CA 1
ATOM 1857 C C . LEU A 1 233 ? 2.012 12.509 2.288 1.00 78.88 233 LEU A C 1
ATOM 1859 O O . LEU A 1 233 ? 1.235 13.009 3.093 1.00 78.88 233 LEU A O 1
ATOM 1863 N N . ASN A 1 234 ? 2.344 13.133 1.153 1.00 85.25 234 ASN A N 1
ATOM 1864 C CA . ASN A 1 234 ? 1.804 14.444 0.774 1.00 85.25 234 ASN A CA 1
ATOM 1865 C C . ASN A 1 234 ? 0.288 14.422 0.553 1.00 85.25 234 ASN A C 1
ATOM 1867 O O . ASN A 1 234 ? -0.384 15.418 0.805 1.00 85.25 234 ASN A O 1
ATOM 1871 N N . ILE A 1 235 ? -0.255 13.299 0.075 1.00 87.94 235 ILE A N 1
ATOM 1872 C CA . ILE A 1 235 ? -1.704 13.108 -0.024 1.00 87.94 235 ILE A CA 1
ATOM 1873 C C . ILE A 1 235 ? -2.265 12.968 1.389 1.00 87.94 235 ILE A C 1
ATOM 1875 O O . ILE A 1 235 ? -3.184 13.697 1.739 1.00 87.94 235 ILE A O 1
ATOM 1879 N N . PHE A 1 236 ? -1.666 12.114 2.224 1.00 91.56 236 PHE A N 1
ATOM 1880 C CA . PHE A 1 236 ? -2.113 11.896 3.599 1.00 91.56 236 PHE A CA 1
ATOM 1881 C C . PHE A 1 236 ? -2.180 13.186 4.422 1.00 91.56 236 PHE A C 1
ATOM 1883 O O . PHE A 1 236 ? -3.168 13.407 5.111 1.00 91.56 236 PHE A O 1
ATOM 1890 N N . ILE A 1 237 ? -1.182 14.069 4.308 1.00 92.44 237 ILE A N 1
ATOM 1891 C CA . ILE A 1 237 ? -1.153 15.360 5.015 1.00 92.44 237 ILE A CA 1
ATOM 1892 C C . ILE A 1 237 ? -2.431 16.173 4.761 1.00 92.44 237 ILE A C 1
ATOM 1894 O O . ILE A 1 237 ? -2.961 16.770 5.694 1.00 92.44 237 ILE A O 1
ATOM 1898 N N . LYS A 1 238 ? -2.971 16.148 3.534 1.00 92.19 238 LYS A N 1
ATOM 1899 C CA . LYS A 1 238 ? -4.205 16.872 3.178 1.00 92.19 238 LYS A CA 1
ATOM 1900 C C . LYS A 1 238 ? -5.442 16.335 3.899 1.00 92.19 238 LYS A C 1
ATOM 1902 O O . LYS A 1 238 ? -6.382 17.086 4.119 1.00 92.19 238 LYS A O 1
ATOM 1907 N N . PHE A 1 239 ? -5.436 15.051 4.247 1.00 94.69 239 PHE A N 1
ATOM 1908 C CA . PHE A 1 239 ? -6.546 14.370 4.911 1.00 94.69 239 PHE A CA 1
ATOM 1909 C C . PHE A 1 239 ? -6.336 14.221 6.419 1.00 94.69 239 PHE A C 1
ATOM 1911 O O . PHE A 1 239 ? -7.277 13.885 7.121 1.00 94.69 239 PHE A O 1
ATOM 1918 N N . ALA A 1 240 ? -5.131 14.461 6.942 1.00 95.88 240 ALA A N 1
ATOM 1919 C CA . ALA A 1 240 ? -4.786 14.128 8.322 1.00 95.88 240 ALA A CA 1
ATOM 1920 C C . ALA A 1 240 ? -5.715 14.791 9.353 1.00 95.88 240 ALA A C 1
ATOM 1922 O O . ALA A 1 240 ? -6.213 14.117 10.253 1.00 95.88 240 ALA A O 1
ATOM 1923 N N . TYR A 1 241 ? -5.986 16.089 9.186 1.00 97.00 241 TYR A N 1
ATOM 1924 C CA . TYR A 1 241 ? -6.903 16.822 10.060 1.00 97.00 241 TYR A CA 1
ATOM 1925 C C . TYR A 1 241 ? -8.340 16.299 9.942 1.00 97.00 241 TYR A C 1
ATOM 1927 O O . TYR A 1 241 ? -8.952 15.955 10.946 1.00 97.00 241 TYR A O 1
ATOM 1935 N N . GLU A 1 242 ? -8.853 16.145 8.719 1.00 97.50 242 GLU A N 1
ATOM 1936 C CA . GLU A 1 242 ? -10.212 15.639 8.489 1.00 97.50 242 GLU A CA 1
ATOM 1937 C C . GLU A 1 242 ? -10.405 14.228 9.050 1.00 97.50 242 GLU A C 1
ATOM 1939 O O . GLU A 1 242 ? -11.380 13.979 9.746 1.00 97.50 242 GLU A O 1
ATOM 1944 N N . LEU A 1 243 ? -9.454 13.320 8.828 1.00 97.88 243 LEU A N 1
ATOM 1945 C CA . LEU A 1 243 ? -9.499 11.967 9.381 1.00 97.88 243 LEU A CA 1
ATOM 1946 C C . LEU A 1 243 ? -9.449 11.975 10.912 1.00 97.88 243 LEU A C 1
ATOM 1948 O O . LEU A 1 243 ? -10.108 11.145 11.538 1.00 97.88 243 LEU A O 1
ATOM 1952 N N . SER A 1 244 ? -8.692 12.906 11.507 1.00 97.56 244 SER A N 1
ATOM 1953 C CA . SER A 1 244 ? -8.658 13.109 12.957 1.00 97.56 244 SER A CA 1
ATOM 1954 C C . SER A 1 244 ? -10.029 13.508 13.498 1.00 97.56 244 SER A C 1
ATOM 1956 O O . SER A 1 244 ? -10.454 12.948 14.501 1.00 97.56 244 SER A O 1
ATOM 1958 N N . GLU A 1 245 ? -10.753 14.408 12.839 1.00 97.94 245 GLU A N 1
ATOM 1959 C CA . GLU A 1 245 ? -12.100 14.804 13.279 1.00 97.94 245 GLU A CA 1
ATOM 1960 C C . GLU A 1 245 ? -13.156 13.732 12.970 1.00 97.94 245 GLU A C 1
ATOM 1962 O O . GLU A 1 245 ? -14.092 13.514 13.735 1.00 97.94 245 GLU A O 1
ATOM 1967 N N . ARG A 1 246 ? -12.989 13.018 11.856 1.00 98.25 246 ARG A N 1
ATOM 1968 C CA . ARG A 1 246 ? -13.949 12.032 11.354 1.00 98.25 246 ARG A CA 1
ATOM 1969 C C . ARG A 1 246 ? -14.017 10.751 12.175 1.00 98.25 246 ARG A C 1
ATOM 1971 O O . ARG A 1 246 ? -15.065 10.099 12.198 1.00 98.25 246 ARG A O 1
ATOM 1978 N N . PHE A 1 247 ? -12.906 10.361 12.796 1.00 98.56 247 PHE A N 1
ATOM 1979 C CA . PHE A 1 247 ? -12.820 9.127 13.568 1.00 98.56 247 PHE A CA 1
ATOM 1980 C C . PHE A 1 247 ? -12.425 9.376 15.013 1.00 98.56 247 PHE A C 1
ATOM 1982 O O . PHE A 1 247 ? -11.435 10.055 15.270 1.00 98.56 247 PHE A O 1
ATOM 1989 N N . GLU A 1 248 ? -13.143 8.769 15.960 1.00 97.94 248 GLU A N 1
ATOM 1990 C CA . GLU A 1 248 ? -12.836 8.894 17.393 1.00 97.94 248 GLU A CA 1
ATOM 1991 C C . GLU A 1 248 ? -11.421 8.377 17.688 1.00 97.94 248 GLU A C 1
ATOM 1993 O O . GLU A 1 248 ? -10.585 9.101 18.239 1.00 97.94 248 GLU A O 1
ATOM 1998 N N . GLN A 1 249 ? -11.128 7.154 17.235 1.00 98.12 249 GLN A N 1
ATOM 1999 C CA . GLN A 1 249 ? -9.846 6.479 17.403 1.00 98.12 249 GLN A CA 1
ATOM 2000 C C . GLN A 1 249 ? -9.203 6.153 16.053 1.00 98.12 249 GLN A C 1
ATOM 2002 O O . GLN A 1 249 ? -9.872 5.785 15.086 1.00 98.12 249 GLN A O 1
ATOM 2007 N N . ILE A 1 250 ? -7.873 6.251 15.998 1.00 98.38 250 ILE A N 1
ATOM 2008 C CA . ILE A 1 250 ? -7.095 5.895 14.811 1.00 98.38 250 ILE A CA 1
ATOM 2009 C C . ILE A 1 250 ? -5.908 5.038 15.230 1.00 98.38 250 ILE A C 1
ATOM 2011 O O . ILE A 1 250 ? -5.168 5.387 16.150 1.00 98.38 250 ILE A O 1
ATOM 2015 N N . VAL A 1 251 ? -5.716 3.930 14.523 1.00 97.94 251 VAL A N 1
ATOM 2016 C CA . VAL A 1 251 ? -4.578 3.027 14.694 1.00 97.94 251 VAL A CA 1
ATOM 2017 C C . VAL A 1 251 ? -3.786 2.992 13.396 1.00 97.94 251 VAL A C 1
ATOM 2019 O O . VAL A 1 251 ? -4.358 2.823 12.323 1.00 97.94 251 VAL A O 1
ATOM 2022 N N . VAL A 1 252 ? -2.465 3.122 13.476 1.00 95.75 252 VAL A N 1
ATOM 2023 C CA . VAL A 1 252 ? -1.564 2.826 12.361 1.00 95.75 252 VAL A CA 1
ATOM 2024 C C . VAL A 1 252 ? -0.948 1.447 12.562 1.00 95.75 252 VAL A C 1
ATOM 2026 O O . VAL A 1 252 ? -0.356 1.166 13.601 1.00 95.75 252 VAL A O 1
ATOM 2029 N N . TRP A 1 253 ? -1.085 0.591 11.556 1.00 93.44 253 TRP A N 1
ATOM 2030 C CA . TRP A 1 253 ? -0.500 -0.742 11.513 1.00 93.44 253 TRP A CA 1
ATOM 2031 C C . TRP A 1 253 ? 0.476 -0.817 10.338 1.00 93.44 253 TRP A C 1
ATOM 2033 O O . TRP A 1 253 ? 0.082 -1.021 9.187 1.00 93.44 253 TRP A O 1
ATOM 2043 N N . GLY A 1 254 ? 1.756 -0.597 10.639 1.00 82.81 254 GLY A N 1
ATOM 2044 C CA . GLY A 1 254 ? 2.858 -0.715 9.683 1.00 82.81 254 GLY A CA 1
ATOM 2045 C C . GLY A 1 254 ? 3.683 -1.982 9.900 1.00 82.81 254 GLY A C 1
ATOM 2046 O O . GLY A 1 254 ? 3.566 -2.635 10.934 1.00 82.81 254 GLY A O 1
ATOM 2047 N N . ASP A 1 255 ? 4.544 -2.297 8.933 1.00 83.38 255 ASP A N 1
ATOM 2048 C CA . ASP A 1 255 ? 5.462 -3.434 9.024 1.00 83.38 255 ASP A CA 1
ATOM 2049 C C . ASP A 1 255 ? 6.401 -3.291 10.241 1.00 83.38 255 ASP A C 1
ATOM 2051 O O . ASP A 1 255 ? 6.859 -2.180 10.542 1.00 83.38 255 ASP A O 1
ATOM 2055 N N . PRO A 1 256 ? 6.784 -4.400 10.901 1.00 83.44 256 PRO A N 1
ATOM 2056 C CA . PRO A 1 256 ? 7.676 -4.403 12.062 1.00 83.44 256 PRO A CA 1
ATOM 2057 C C . PRO A 1 256 ? 9.155 -4.169 11.687 1.00 83.44 256 PRO A C 1
ATOM 2059 O O . PRO A 1 256 ? 10.071 -4.673 12.341 1.00 83.44 256 PRO A O 1
ATOM 2062 N N . ASP A 1 257 ? 9.426 -3.376 10.651 1.00 85.50 257 ASP A N 1
ATOM 2063 C CA . ASP A 1 257 ? 10.764 -3.006 10.199 1.00 85.50 257 ASP A CA 1
ATOM 2064 C C . ASP A 1 257 ? 11.070 -1.513 10.446 1.00 85.50 257 ASP A C 1
ATOM 2066 O O . ASP A 1 257 ? 10.252 -0.739 10.953 1.00 85.50 257 ASP A O 1
ATOM 2070 N N . LYS A 1 258 ? 12.301 -1.093 10.130 1.00 86.44 258 LYS A N 1
ATOM 2071 C CA . LYS A 1 258 ? 12.748 0.295 10.332 1.00 86.44 258 LYS A CA 1
ATOM 2072 C C . LYS A 1 258 ? 11.906 1.297 9.530 1.00 86.44 258 LYS A C 1
ATOM 2074 O O . LYS A 1 258 ? 11.670 2.404 10.012 1.00 86.44 258 LYS A O 1
ATOM 2079 N N . VAL A 1 259 ? 11.477 0.929 8.324 1.00 84.12 259 VAL A N 1
ATOM 2080 C CA . VAL A 1 259 ? 10.731 1.807 7.414 1.00 84.12 259 VAL A CA 1
ATOM 2081 C C . VAL A 1 259 ? 9.280 1.934 7.879 1.00 84.12 259 VAL A C 1
ATOM 2083 O O . VAL A 1 259 ? 8.770 3.050 7.971 1.00 84.12 259 VAL A O 1
ATOM 2086 N N . GLY A 1 260 ? 8.644 0.824 8.257 1.00 84.38 260 GLY A N 1
ATOM 2087 C CA . GLY A 1 260 ? 7.292 0.781 8.810 1.00 84.38 260 GLY A CA 1
ATOM 2088 C C . GLY A 1 260 ? 7.173 1.567 10.115 1.00 84.38 260 GLY A C 1
ATOM 2089 O O . GLY A 1 260 ? 6.286 2.413 10.239 1.00 84.38 260 GLY A O 1
ATOM 2090 N N . ARG A 1 261 ? 8.130 1.410 11.042 1.00 88.94 261 ARG A N 1
ATOM 2091 C CA . ARG A 1 261 ? 8.181 2.222 12.274 1.00 88.94 261 ARG A CA 1
ATOM 2092 C C . ARG A 1 261 ? 8.376 3.710 11.990 1.00 88.94 261 ARG A C 1
ATOM 2094 O O . ARG A 1 261 ? 7.693 4.543 12.584 1.00 88.94 261 ARG A O 1
ATOM 2101 N N . ALA A 1 262 ? 9.267 4.062 11.063 1.00 89.12 262 ALA A N 1
ATOM 2102 C CA . ALA A 1 262 ? 9.460 5.456 10.667 1.00 89.12 262 ALA A CA 1
ATOM 2103 C C . ALA A 1 262 ? 8.188 6.052 10.039 1.00 89.12 262 ALA A C 1
ATOM 2105 O O . ALA A 1 262 ? 7.851 7.206 10.304 1.00 89.12 262 ALA A O 1
ATOM 2106 N N . TYR A 1 263 ? 7.456 5.273 9.240 1.00 88.38 263 TYR A N 1
ATOM 2107 C CA . TYR A 1 263 ? 6.168 5.679 8.684 1.00 88.38 263 TYR A CA 1
ATOM 2108 C C . TYR A 1 263 ? 5.116 5.896 9.781 1.00 88.38 263 TYR A C 1
ATOM 2110 O O . TYR A 1 263 ? 4.510 6.965 9.830 1.00 88.38 263 TYR A O 1
ATOM 2118 N N . ALA A 1 264 ? 4.960 4.953 10.713 1.00 90.62 264 ALA A N 1
ATOM 2119 C CA . ALA A 1 264 ? 4.037 5.083 11.841 1.00 90.62 264 ALA A CA 1
ATOM 2120 C C . ALA A 1 264 ? 4.324 6.338 12.684 1.00 90.62 264 ALA A C 1
ATOM 2122 O O . ALA A 1 264 ? 3.406 7.082 13.028 1.00 90.62 264 ALA A O 1
ATOM 2123 N N . GLN A 1 265 ? 5.601 6.639 12.941 1.00 91.62 265 GLN A N 1
ATOM 2124 C CA . GLN A 1 265 ? 6.002 7.868 13.631 1.00 91.62 265 GLN A CA 1
ATOM 2125 C C . GLN A 1 265 ? 5.637 9.134 12.846 1.00 91.62 265 GLN A C 1
ATOM 2127 O O . GLN A 1 265 ? 5.194 10.111 13.446 1.00 91.62 265 GLN A O 1
ATOM 2132 N N . LYS A 1 266 ? 5.788 9.137 11.514 1.00 92.19 266 LYS A N 1
ATOM 2133 C CA . LYS A 1 266 ? 5.355 10.268 10.675 1.00 92.19 266 LYS A CA 1
ATOM 2134 C C . LYS A 1 266 ? 3.843 10.478 10.765 1.00 92.19 266 LYS A C 1
ATOM 2136 O O . LYS A 1 266 ? 3.414 11.608 10.962 1.00 92.19 266 LYS A O 1
ATOM 2141 N N . ILE A 1 267 ? 3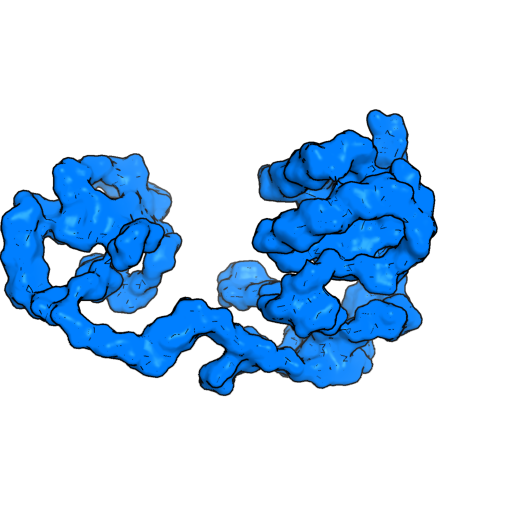.052 9.407 10.690 1.00 93.19 267 ILE A N 1
ATOM 2142 C CA . ILE A 1 267 ? 1.592 9.482 10.847 1.00 93.19 267 ILE A CA 1
ATOM 2143 C C . ILE A 1 267 ? 1.221 10.007 12.236 1.00 93.19 267 ILE A C 1
ATOM 2145 O O . ILE A 1 267 ? 0.409 10.920 12.335 1.00 93.19 267 ILE A O 1
ATOM 2149 N N . LYS A 1 268 ? 1.872 9.518 13.298 1.00 94.00 268 LYS A N 1
ATOM 2150 C CA . LYS A 1 268 ? 1.641 9.991 14.670 1.00 94.00 268 LYS A CA 1
ATOM 2151 C C . LYS A 1 268 ? 1.985 11.470 14.864 1.00 94.00 268 LYS A C 1
ATOM 2153 O O . LYS A 1 268 ? 1.316 12.155 15.623 1.00 94.00 268 LYS A O 1
ATOM 2158 N N . ARG A 1 269 ? 2.995 11.995 14.164 1.00 94.75 269 ARG A N 1
ATOM 2159 C CA . ARG A 1 269 ? 3.290 13.441 14.173 1.00 94.75 269 ARG A CA 1
ATOM 2160 C C . ARG A 1 269 ? 2.200 14.268 13.490 1.00 94.75 269 ARG A C 1
ATOM 2162 O O . ARG A 1 269 ? 1.958 15.389 13.913 1.00 94.75 269 ARG A O 1
ATOM 2169 N N . LEU A 1 270 ? 1.568 13.731 12.445 1.00 94.94 270 LEU A N 1
ATOM 2170 C CA . LEU A 1 270 ? 0.478 14.403 11.728 1.00 94.94 270 LEU A CA 1
ATOM 2171 C C . LEU A 1 270 ? -0.856 14.306 12.472 1.00 94.94 270 LEU A C 1
ATOM 2173 O O . LEU A 1 270 ? -1.657 15.231 12.412 1.00 94.94 270 LEU A O 1
ATOM 2177 N N . ILE A 1 271 ? -1.088 13.194 13.171 1.00 96.38 271 ILE A N 1
ATOM 2178 C CA . ILE A 1 271 ? -2.281 12.958 13.980 1.00 96.38 271 ILE A CA 1
ATOM 2179 C C . ILE A 1 271 ? -1.836 12.436 15.360 1.00 96.38 271 ILE A C 1
ATOM 2181 O O . ILE A 1 271 ? -1.679 11.223 15.535 1.00 96.38 271 ILE A O 1
ATOM 2185 N N . PRO A 1 272 ? -1.640 13.321 16.359 1.00 95.62 272 PRO A N 1
ATOM 2186 C CA . PRO A 1 272 ? -1.073 12.960 17.666 1.00 95.62 272 PRO A CA 1
ATOM 2187 C C . PRO A 1 272 ? -1.815 11.855 18.427 1.00 95.62 272 PRO A C 1
ATOM 2189 O O . PRO A 1 272 ? -1.186 11.094 19.162 1.00 95.62 272 PRO A O 1
ATOM 2192 N N . LYS A 1 273 ? -3.134 11.727 18.223 1.00 95.38 273 LYS A N 1
ATOM 2193 C CA . LYS A 1 273 ? -3.968 10.695 18.862 1.00 95.38 273 LYS A CA 1
ATOM 2194 C C . LYS A 1 273 ? -3.824 9.291 18.262 1.00 95.38 273 LYS A C 1
ATOM 2196 O O . LYS A 1 273 ? -4.444 8.355 18.763 1.00 95.38 273 LYS A O 1
ATOM 2201 N N . VAL A 1 274 ? -3.051 9.130 17.185 1.00 96.94 274 VAL A N 1
ATOM 2202 C CA . VAL A 1 274 ? -2.841 7.824 16.549 1.00 96.94 274 VAL A CA 1
ATOM 2203 C C . VAL A 1 274 ? -2.106 6.878 17.494 1.00 96.94 274 VAL A C 1
ATOM 2205 O O . VAL A 1 274 ? -1.030 7.189 18.020 1.00 96.94 274 VAL A O 1
ATOM 2208 N N . LYS A 1 275 ? -2.667 5.679 17.639 1.00 96.69 275 LYS A N 1
ATOM 2209 C CA . LYS A 1 275 ? -2.042 4.545 18.321 1.00 96.69 275 LYS A CA 1
ATOM 2210 C C . LYS A 1 275 ? -1.324 3.658 17.308 1.00 96.69 275 LYS A C 1
ATOM 2212 O O . LYS A 1 275 ? -1.684 3.640 16.134 1.00 96.69 275 LYS A O 1
ATOM 2217 N N . VAL A 1 276 ? -0.283 2.951 17.735 1.00 94.56 276 VAL A N 1
ATOM 2218 C CA . VAL A 1 276 ? 0.521 2.098 16.847 1.00 94.56 276 VAL A CA 1
ATOM 2219 C C . VAL A 1 276 ? 0.227 0.644 17.179 1.00 94.56 276 VAL A C 1
ATOM 2221 O O . VAL A 1 276 ? 0.343 0.246 18.333 1.00 94.56 276 VAL A O 1
ATOM 2224 N N . ALA A 1 277 ? -0.164 -0.129 16.170 1.00 93.69 277 ALA A N 1
ATOM 2225 C CA . ALA A 1 277 ? -0.295 -1.572 16.280 1.00 93.69 277 ALA A CA 1
ATOM 2226 C C . ALA A 1 277 ? 1.027 -2.248 15.915 1.00 93.69 277 ALA A C 1
ATOM 2228 O O . ALA A 1 277 ? 1.630 -1.944 14.884 1.00 93.69 277 ALA A O 1
ATOM 2229 N N . GLU A 1 278 ? 1.443 -3.195 16.751 1.00 88.31 278 GLU A N 1
ATOM 2230 C CA . GLU A 1 278 ? 2.603 -4.052 16.529 1.00 88.31 278 GLU A CA 1
ATOM 2231 C C . GLU A 1 278 ? 2.192 -5.510 16.738 1.00 88.31 278 GLU A C 1
ATOM 2233 O O . GLU A 1 278 ? 1.420 -5.832 17.642 1.00 88.31 278 GLU A O 1
ATOM 2238 N N . SER A 1 279 ? 2.696 -6.399 15.885 1.00 86.88 279 SER A N 1
ATOM 2239 C CA . SER A 1 279 ? 2.349 -7.819 15.889 1.00 86.88 279 SER A CA 1
ATOM 2240 C C . SER A 1 279 ? 3.609 -8.674 15.941 1.00 86.88 279 SER A C 1
ATOM 2242 O O . SER A 1 279 ? 4.561 -8.441 15.199 1.00 86.88 279 SER A O 1
ATOM 2244 N N . ILE A 1 280 ? 3.572 -9.697 16.796 1.00 85.00 280 ILE A N 1
ATOM 2245 C CA . ILE A 1 280 ? 4.580 -10.766 16.870 1.00 85.00 280 ILE A CA 1
ATOM 2246 C C . ILE A 1 280 ? 4.171 -12.019 16.079 1.00 85.00 280 ILE A C 1
ATOM 2248 O O . ILE A 1 280 ? 4.941 -12.967 16.003 1.00 85.00 280 ILE A O 1
ATOM 2252 N N . ILE A 1 281 ? 2.949 -12.044 15.533 1.00 87.06 281 ILE A N 1
ATOM 2253 C CA . ILE A 1 281 ? 2.376 -13.214 14.850 1.00 87.06 281 ILE A CA 1
ATOM 2254 C C . ILE A 1 281 ? 2.844 -13.237 13.397 1.00 87.06 281 ILE A C 1
ATOM 2256 O O . ILE A 1 281 ? 3.495 -14.173 12.949 1.00 87.06 281 ILE A O 1
ATOM 2260 N N . ALA A 1 282 ? 2.519 -12.174 12.666 1.00 88.94 282 ALA A N 1
ATOM 2261 C CA . ALA A 1 282 ? 2.998 -11.926 11.316 1.00 88.94 282 ALA A CA 1
ATOM 2262 C C . ALA A 1 282 ? 3.078 -10.417 11.053 1.00 88.94 282 ALA A C 1
ATOM 2264 O O . ALA A 1 282 ? 2.638 -9.609 11.880 1.00 88.94 282 ALA A O 1
ATOM 2265 N N . LYS A 1 283 ? 3.671 -10.047 9.914 1.00 86.50 283 LYS A N 1
ATOM 2266 C CA . LYS A 1 283 ? 4.091 -8.666 9.635 1.00 86.50 283 LYS A CA 1
ATOM 2267 C C . LYS A 1 283 ? 2.925 -7.689 9.432 1.00 86.50 283 LYS A C 1
ATOM 2269 O O . LYS A 1 283 ? 3.042 -6.534 9.822 1.00 86.50 283 LYS A O 1
ATOM 2274 N N . ASP A 1 284 ? 1.828 -8.142 8.827 1.00 90.81 284 ASP A N 1
ATOM 2275 C CA . ASP A 1 284 ? 0.681 -7.317 8.439 1.00 90.81 284 ASP A CA 1
ATOM 2276 C C . ASP A 1 284 ? -0.638 -8.117 8.549 1.00 90.81 284 ASP A C 1
ATOM 2278 O O . ASP A 1 284 ? -0.595 -9.344 8.714 1.00 90.81 284 ASP A O 1
ATOM 2282 N N . PRO A 1 285 ? -1.818 -7.462 8.510 1.00 94.62 285 PRO A N 1
ATOM 2283 C CA . PRO A 1 285 ? -3.105 -8.140 8.676 1.00 94.62 285 PRO A CA 1
ATOM 2284 C C . PRO A 1 285 ? -3.339 -9.264 7.666 1.00 94.62 285 PRO A C 1
ATOM 2286 O O . PRO A 1 285 ? -3.893 -10.305 8.017 1.00 94.62 285 PRO A O 1
ATOM 2289 N N . SER A 1 286 ? -2.928 -9.073 6.412 1.00 94.50 286 SER A N 1
ATOM 2290 C CA . SER A 1 286 ? -3.116 -10.091 5.382 1.00 94.50 286 SER A CA 1
ATOM 2291 C C . SER A 1 286 ? -2.219 -11.315 5.587 1.00 94.50 286 SER A C 1
ATOM 2293 O O . SER A 1 286 ? -2.673 -12.437 5.381 1.00 94.50 286 SER A O 1
ATOM 2295 N N . ASP A 1 287 ? -0.986 -11.128 6.051 1.00 93.00 287 ASP A N 1
ATOM 2296 C CA . ASP A 1 287 ? -0.094 -12.220 6.421 1.00 93.00 287 ASP A CA 1
ATOM 2297 C C . ASP A 1 287 ? -0.628 -12.968 7.654 1.00 93.00 287 ASP A C 1
ATOM 2299 O O . ASP A 1 287 ? -0.560 -14.194 7.691 1.00 93.00 287 ASP A O 1
ATOM 2303 N N . ILE A 1 288 ? -1.224 -12.271 8.635 1.00 94.69 288 ILE A N 1
ATOM 2304 C CA . ILE A 1 288 ? -1.912 -12.926 9.764 1.00 94.69 288 ILE A CA 1
ATOM 2305 C C . ILE A 1 288 ? -3.069 -13.784 9.254 1.00 94.69 288 ILE A C 1
ATOM 2307 O O . ILE A 1 288 ? -3.198 -14.933 9.679 1.00 94.69 288 ILE A O 1
ATOM 2311 N N . ALA A 1 289 ? -3.890 -13.257 8.341 1.00 94.38 289 ALA A N 1
ATOM 2312 C CA . ALA A 1 289 ? -4.991 -14.012 7.750 1.00 94.38 289 ALA A CA 1
ATOM 2313 C C . ALA A 1 289 ? -4.489 -15.294 7.065 1.00 94.38 289 ALA A C 1
ATOM 2315 O O . ALA A 1 289 ? -5.011 -16.368 7.347 1.00 94.38 289 ALA A O 1
ATOM 2316 N N . ILE A 1 290 ? -3.422 -15.201 6.263 1.00 92.62 290 ILE A N 1
ATOM 2317 C CA . ILE A 1 290 ? -2.821 -16.355 5.575 1.00 92.62 290 ILE A CA 1
ATOM 2318 C C . ILE A 1 290 ? -2.268 -17.381 6.571 1.00 92.62 290 ILE A C 1
ATOM 2320 O O . ILE A 1 290 ? -2.552 -18.569 6.453 1.00 92.62 290 ILE A O 1
ATOM 2324 N N . VAL A 1 291 ? -1.474 -16.941 7.551 1.00 93.69 291 VAL A N 1
ATOM 2325 C CA . VAL A 1 291 ? -0.763 -17.847 8.471 1.00 93.69 291 VAL A CA 1
ATOM 2326 C C . VAL A 1 291 ? -1.711 -18.513 9.465 1.00 93.69 291 VAL A C 1
ATOM 2328 O O . VAL A 1 291 ? -1.509 -19.668 9.828 1.00 93.69 291 VAL A O 1
ATOM 2331 N N . THR A 1 292 ? -2.731 -17.793 9.930 1.00 94.75 292 THR A N 1
ATOM 2332 C CA . THR A 1 292 ? -3.585 -18.264 11.031 1.00 94.75 292 THR A CA 1
ATOM 2333 C C . THR A 1 292 ? -4.954 -18.748 10.579 1.00 94.75 292 THR A C 1
ATOM 2335 O O . THR A 1 292 ? -5.608 -19.473 11.324 1.00 94.75 292 THR A O 1
ATOM 2338 N N . SER A 1 293 ? -5.421 -18.318 9.400 1.00 94.06 293 SER A N 1
ATOM 2339 C CA . SER A 1 293 ? -6.801 -18.519 8.941 1.00 94.06 293 SER A CA 1
ATOM 2340 C C . SER A 1 293 ? -7.856 -18.112 9.986 1.00 94.06 293 SER A C 1
ATOM 2342 O O . SER A 1 293 ? -8.975 -18.619 9.975 1.00 94.06 293 SER A O 1
ATOM 2344 N N . ASN A 1 294 ? -7.523 -17.173 10.887 1.00 95.25 294 ASN A N 1
ATOM 2345 C CA . ASN A 1 294 ? -8.406 -16.741 11.963 1.00 95.25 294 ASN A CA 1
ATOM 2346 C C . ASN A 1 294 ? -8.358 -15.218 12.193 1.00 95.25 294 ASN A C 1
ATOM 2348 O O . ASN A 1 294 ? -7.329 -14.652 12.567 1.00 95.25 294 ASN A O 1
ATOM 2352 N N . GLN A 1 295 ? -9.508 -14.554 12.034 1.00 95.56 295 GLN A N 1
ATOM 2353 C CA . GLN A 1 295 ? -9.653 -13.108 12.248 1.00 95.56 295 GLN A CA 1
ATOM 2354 C C . GLN A 1 295 ? -9.405 -12.676 13.700 1.00 95.56 295 GLN A C 1
ATOM 2356 O O . GLN A 1 295 ? -9.031 -11.528 13.932 1.00 95.56 295 GLN A O 1
ATOM 2361 N N . PHE A 1 296 ? -9.558 -13.585 14.671 1.00 96.38 296 PHE A N 1
ATOM 2362 C CA . PHE A 1 296 ? -9.334 -13.311 16.092 1.00 96.38 296 PHE A CA 1
ATOM 2363 C C . PHE A 1 296 ? -7.992 -12.620 16.346 1.00 96.38 296 PHE A C 1
ATOM 2365 O O . PHE A 1 296 ? -7.926 -11.659 17.107 1.00 96.38 296 PHE A O 1
ATOM 2372 N N . TYR A 1 297 ? -6.927 -13.065 15.678 1.00 96.69 297 TYR A N 1
ATOM 2373 C CA . TYR A 1 297 ? -5.597 -12.499 15.880 1.00 96.69 297 TYR A CA 1
ATOM 2374 C C . TYR A 1 297 ? -5.461 -11.081 15.326 1.00 96.69 297 TYR A C 1
ATOM 2376 O O . TYR A 1 297 ? -4.728 -10.281 15.897 1.00 96.69 297 TYR A O 1
ATOM 2384 N N . ILE A 1 298 ? -6.189 -10.739 14.261 1.00 96.94 298 ILE A N 1
ATOM 2385 C CA . ILE A 1 298 ? -6.237 -9.365 13.748 1.00 96.94 298 ILE A CA 1
ATOM 2386 C C . ILE A 1 298 ? -6.925 -8.466 14.780 1.00 96.94 298 ILE A C 1
ATOM 2388 O O . ILE A 1 298 ? -6.377 -7.426 15.149 1.00 96.94 298 ILE A O 1
ATOM 2392 N N . ASN A 1 299 ? -8.072 -8.908 15.302 1.00 96.31 299 ASN A N 1
ATOM 2393 C CA . ASN A 1 299 ? -8.845 -8.173 16.305 1.00 96.31 299 ASN A CA 1
ATOM 2394 C C . ASN A 1 299 ? -8.033 -7.979 17.594 1.00 96.31 299 ASN A C 1
ATOM 2396 O O . ASN A 1 299 ? -7.918 -6.863 18.086 1.00 96.31 299 ASN A O 1
ATOM 2400 N N . LEU A 1 300 ? -7.368 -9.036 18.072 1.00 95.88 300 LEU A N 1
ATOM 2401 C CA . LEU A 1 300 ? -6.533 -9.002 19.273 1.00 95.88 300 LEU A CA 1
ATOM 2402 C C . LEU A 1 300 ? -5.412 -7.956 19.185 1.00 95.88 300 LEU A C 1
ATOM 2404 O O . LEU A 1 300 ? -5.119 -7.282 20.172 1.00 95.88 300 LEU A O 1
ATOM 2408 N N . ILE A 1 301 ? -4.760 -7.823 18.026 1.00 95.81 301 ILE A N 1
ATOM 2409 C CA . ILE A 1 301 ? -3.699 -6.824 17.838 1.00 95.81 301 ILE A CA 1
ATOM 2410 C C . ILE A 1 301 ? -4.272 -5.404 17.849 1.00 95.81 301 ILE A C 1
ATOM 2412 O O . ILE A 1 301 ? -3.677 -4.511 18.455 1.00 95.81 301 ILE A O 1
ATOM 2416 N N . ILE A 1 302 ? -5.435 -5.196 17.229 1.00 96.50 302 ILE A N 1
ATOM 2417 C CA . ILE A 1 302 ? -6.122 -3.899 17.233 1.00 96.50 302 ILE A CA 1
ATOM 2418 C C . ILE A 1 302 ? -6.550 -3.531 18.656 1.00 96.50 302 ILE A C 1
ATOM 2420 O O . ILE A 1 302 ? -6.247 -2.430 19.111 1.00 96.50 302 ILE A O 1
ATOM 2424 N N . ASP A 1 303 ? -7.170 -4.454 19.388 1.00 95.75 303 ASP A N 1
ATOM 2425 C CA . ASP A 1 303 ? -7.633 -4.227 20.759 1.00 95.75 303 ASP A CA 1
ATOM 2426 C C . ASP A 1 303 ? -6.465 -3.909 21.702 1.00 95.75 303 ASP A C 1
ATOM 2428 O O . ASP A 1 303 ? -6.545 -2.978 22.505 1.00 95.75 303 ASP A O 1
ATOM 2432 N N . ARG A 1 304 ? -5.331 -4.608 21.551 1.00 94.94 304 ARG A N 1
ATOM 2433 C CA . ARG A 1 304 ? -4.093 -4.291 22.281 1.00 94.94 304 ARG A CA 1
ATOM 2434 C C . ARG A 1 304 ? -3.587 -2.890 21.969 1.00 94.94 304 ARG A C 1
ATOM 2436 O O . ARG A 1 304 ? -3.242 -2.158 22.891 1.00 94.94 304 ARG A O 1
ATOM 2443 N N . ALA A 1 305 ? -3.568 -2.501 20.695 1.00 95.12 305 ALA A N 1
ATOM 2444 C CA . ALA A 1 305 ? -3.168 -1.155 20.304 1.00 95.12 305 ALA A CA 1
ATOM 2445 C C . ALA A 1 305 ? -4.101 -0.087 20.893 1.00 95.12 305 ALA A C 1
ATOM 2447 O O . ALA A 1 305 ? -3.642 1.003 21.215 1.00 95.12 305 ALA A O 1
ATOM 2448 N N . LEU A 1 306 ? -5.394 -0.386 21.051 1.00 95.06 306 LEU A N 1
ATOM 2449 C CA . LEU A 1 306 ? -6.382 0.520 21.637 1.00 95.06 306 LEU A CA 1
ATOM 2450 C C . LEU A 1 306 ? -6.325 0.604 23.166 1.00 95.06 306 LEU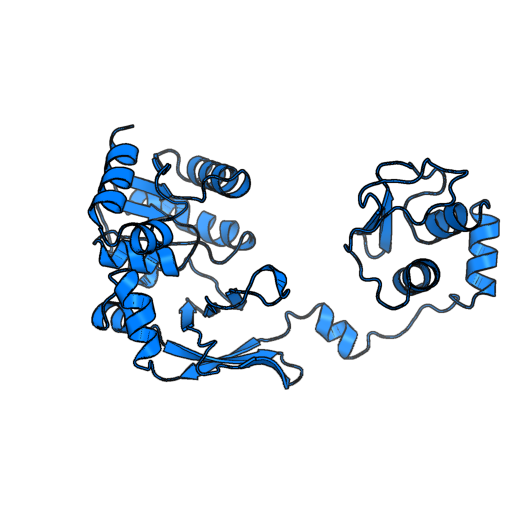 A C 1
ATOM 2452 O O . LEU A 1 306 ? -6.781 1.614 23.705 1.00 95.06 306 LEU A O 1
ATOM 2456 N N . ALA A 1 307 ? -5.772 -0.398 23.847 1.00 91.50 307 ALA A N 1
ATOM 2457 C CA . ALA A 1 307 ? -5.615 -0.409 25.302 1.00 91.50 307 ALA A CA 1
ATOM 2458 C C . ALA A 1 307 ? -4.412 0.419 25.803 1.00 91.50 307 ALA A C 1
ATOM 2460 O O . ALA A 1 307 ? -4.426 0.859 26.951 1.00 91.50 307 ALA A O 1
ATOM 2461 N N . CYS A 1 308 ? -3.402 0.636 24.953 1.00 76.19 308 CYS A N 1
ATOM 2462 C CA . CYS A 1 308 ? -2.227 1.478 25.224 1.00 76.19 308 CYS A CA 1
ATOM 2463 C C . CYS A 1 308 ? -2.509 2.976 25.028 1.00 76.19 308 CYS A C 1
ATOM 2465 O O . CYS A 1 308 ? -1.829 3.792 25.681 1.00 76.19 308 CYS A O 1
#